Protein AF-A0A941P1K7-F1 (afdb_monomer)

Solvent-accessible surface area (backbone atoms only — not comparable to full-atom values): 11481 Å² total; per-residue (Å²): 122,69,74,70,56,71,36,37,57,66,47,55,54,48,50,42,49,51,48,43,50,51,50,50,50,51,52,53,49,51,54,49,54,56,53,48,63,75,68,52,74,62,74,65,42,83,46,72,46,58,44,98,87,67,48,78,50,29,56,24,74,25,58,60,58,86,46,91,94,48,37,46,54,32,67,33,42,32,81,87,71,50,76,44,79,49,70,45,74,63,72,91,80,68,74,75,71,80,64,57,75,61,69,52,60,81,62,27,58,54,49,52,51,50,52,51,52,49,53,44,49,65,58,47,46,64,56,54,54,52,51,52,56,48,50,56,46,42,51,54,32,53,49,46,32,72,76,66,44,57,84,61,67,39,86,68,62,83,67,31,66,65,22,53,50,30,49,55,49,41,55,51,43,52,54,51,44,53,52,51,51,52,52,53,51,52,53,52,51,52,54,53,62,67,63,65,65,82,84,121

Radius of gyration: 40.2 Å; Cα contacts (8 Å, |Δi|>4): 161; chains: 1; bounding box: 92×39×127 Å

Sequence (200 aa):
MFKALSQRLYLRIWLSVVGGVAVLTLVVGWAWQISAQHYARPPPRDVVVRSVAGQEIGSAQAEVARVPGQGLEFVVTLDDGQVLLLQMAPRKDRPAGPPPVWTRSPYGFAWLLALVGLAVALGVYPIVRRLTLGLESLQRGVQRWGEGDLSVRVPVRGRDEVADLSVRFNDAAARLEALMNSHKTLLANASHELRSPLTR

Structure (mmCIF, N/CA/C/O backbone):
data_AF-A0A941P1K7-F1
#
_entry.id   AF-A0A941P1K7-F1
#
loop_
_atom_site.group_PDB
_atom_site.id
_atom_site.type_symbol
_atom_site.label_atom_id
_atom_site.label_alt_id
_atom_site.label_comp_id
_atom_site.label_asym_id
_atom_site.labe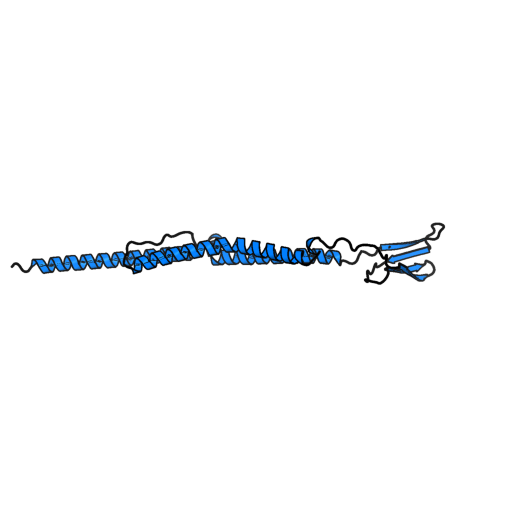l_entity_id
_atom_site.label_seq_id
_atom_site.pdbx_PDB_ins_code
_atom_site.Cartn_x
_atom_site.Cartn_y
_atom_site.Cartn_z
_atom_site.occupancy
_atom_site.B_iso_or_equiv
_atom_site.auth_seq_id
_atom_site.auth_comp_id
_atom_site.auth_asym_id
_atom_site.auth_atom_id
_atom_site.pdbx_PDB_model_num
ATOM 1 N N . MET A 1 1 ? -3.259 -25.369 2.461 1.00 41.69 1 MET A N 1
ATOM 2 C CA . MET A 1 1 ? -2.172 -24.820 3.305 1.00 41.69 1 MET A CA 1
ATOM 3 C C . MET A 1 1 ? -1.840 -23.349 3.008 1.00 41.69 1 MET A C 1
ATOM 5 O O . MET A 1 1 ? -1.750 -22.573 3.945 1.00 41.69 1 MET A O 1
ATOM 9 N N . PHE A 1 2 ? -1.772 -22.909 1.742 1.00 42.97 2 PHE A N 1
ATOM 10 C CA . PHE A 1 2 ? -1.449 -21.511 1.376 1.00 42.97 2 PHE A CA 1
ATOM 11 C C . PHE A 1 2 ? -2.481 -20.429 1.781 1.00 42.97 2 PHE A C 1
ATOM 13 O O . PHE A 1 2 ? -2.108 -19.277 1.987 1.00 42.97 2 PHE A O 1
ATOM 20 N N . LYS A 1 3 ? -3.764 -20.781 1.968 1.00 47.06 3 LYS A N 1
ATOM 21 C CA . LYS A 1 3 ? -4.829 -19.822 2.345 1.00 47.06 3 LYS A CA 1
ATOM 22 C C . LYS A 1 3 ? -4.717 -19.257 3.771 1.00 47.06 3 LYS A C 1
ATOM 24 O O . LYS A 1 3 ? -5.246 -18.179 4.012 1.00 47.06 3 LYS A O 1
ATOM 29 N N . ALA A 1 4 ? -4.054 -19.955 4.698 1.00 49.59 4 ALA A N 1
ATOM 30 C CA . ALA A 1 4 ? -3.853 -19.474 6.072 1.00 49.59 4 ALA A CA 1
ATOM 31 C C . ALA A 1 4 ? -2.653 -18.515 6.181 1.00 49.59 4 ALA A C 1
ATOM 33 O O . ALA A 1 4 ? -2.656 -17.601 7.001 1.00 49.59 4 ALA A O 1
ATOM 34 N N . LEU A 1 5 ? -1.648 -18.668 5.308 1.00 46.34 5 LEU A N 1
ATOM 35 C CA . LEU A 1 5 ? -0.522 -17.734 5.228 1.00 46.34 5 LEU A CA 1
ATOM 36 C C . LEU A 1 5 ? -0.909 -16.405 4.559 1.00 46.34 5 LEU A C 1
ATOM 38 O O . LEU A 1 5 ? -0.409 -15.361 4.964 1.00 46.34 5 LEU A O 1
ATOM 42 N N . SER A 1 6 ? -1.844 -16.409 3.599 1.00 49.66 6 SER A N 1
ATOM 43 C CA . SER A 1 6 ? -2.294 -15.195 2.888 1.00 49.66 6 SER A CA 1
ATOM 44 C C . SER A 1 6 ? -3.251 -14.288 3.672 1.00 49.66 6 SER A C 1
ATOM 46 O O . SER A 1 6 ? -3.725 -13.286 3.130 1.00 49.66 6 SER A O 1
ATOM 48 N N . GLN A 1 7 ? -3.590 -14.651 4.911 1.00 57.75 7 GLN A N 1
ATOM 49 C CA . GLN A 1 7 ? -4.460 -13.862 5.792 1.00 57.75 7 GLN A CA 1
ATOM 50 C C . GLN A 1 7 ? -3.684 -12.872 6.660 1.00 57.75 7 GLN A C 1
ATOM 52 O O . GLN A 1 7 ? -4.266 -11.897 7.124 1.00 57.75 7 GLN A O 1
ATOM 57 N N . ARG A 1 8 ? -2.373 -13.078 6.818 1.00 67.06 8 ARG A N 1
ATOM 58 C CA . ARG A 1 8 ? -1.529 -12.211 7.634 1.00 67.06 8 ARG A CA 1
ATOM 59 C C . ARG A 1 8 ? -1.246 -10.919 6.892 1.00 67.06 8 ARG A C 1
ATOM 61 O O . ARG A 1 8 ? -0.758 -10.932 5.758 1.00 67.06 8 ARG A O 1
ATOM 68 N N . LEU A 1 9 ? -1.534 -9.799 7.534 1.00 64.88 9 LEU A N 1
ATOM 69 C CA . LEU A 1 9 ? -1.247 -8.466 7.027 1.00 64.88 9 LEU A CA 1
ATOM 70 C C . LEU A 1 9 ? 0.229 -8.312 6.650 1.00 64.88 9 LEU A C 1
ATOM 72 O O . LEU A 1 9 ? 0.546 -7.722 5.617 1.00 64.88 9 LEU A O 1
ATOM 76 N N . TYR A 1 10 ? 1.114 -8.932 7.433 1.00 63.47 10 TYR A N 1
ATOM 77 C CA . TYR A 1 10 ? 2.545 -8.984 7.155 1.00 63.47 10 TYR A CA 1
ATOM 78 C C . TYR A 1 10 ? 2.843 -9.601 5.786 1.00 63.47 10 TYR A C 1
ATOM 80 O O . TYR A 1 10 ? 3.673 -9.081 5.050 1.00 63.47 10 TYR A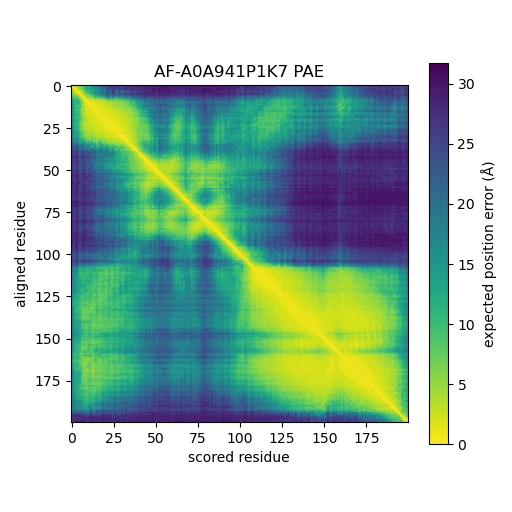 O 1
ATOM 88 N N . LEU A 1 11 ? 2.118 -10.656 5.393 1.00 66.56 11 LEU A N 1
ATOM 89 C CA . LEU A 1 11 ? 2.313 -11.287 4.092 1.00 66.56 11 LEU A CA 1
ATOM 90 C C . LEU A 1 11 ? 1.888 -10.356 2.958 1.00 66.56 11 LEU A C 1
ATOM 92 O O . LEU A 1 11 ? 2.546 -10.336 1.932 1.00 66.56 11 LEU A O 1
ATOM 96 N N . ARG A 1 12 ? 0.819 -9.570 3.134 1.00 70.19 12 ARG A N 1
ATOM 97 C CA . ARG A 1 12 ? 0.366 -8.601 2.121 1.00 70.19 12 ARG A CA 1
ATOM 98 C C . ARG A 1 12 ? 1.340 -7.441 1.968 1.00 70.19 12 ARG A C 1
ATOM 100 O O . ARG A 1 12 ? 1.646 -7.070 0.843 1.00 70.19 12 ARG A O 1
ATOM 107 N N . ILE A 1 13 ? 1.847 -6.907 3.080 1.00 69.88 13 ILE A N 1
ATOM 108 C CA . ILE A 1 13 ? 2.888 -5.870 3.067 1.00 69.88 13 ILE A CA 1
ATOM 109 C C . ILE A 1 13 ? 4.142 -6.425 2.393 1.00 69.88 13 ILE A C 1
ATOM 111 O O . ILE A 1 13 ? 4.664 -5.811 1.469 1.00 69.88 13 ILE A O 1
ATOM 115 N N . TRP A 1 14 ? 4.575 -7.618 2.797 1.00 75.75 14 TRP A N 1
ATOM 116 C CA . TRP A 1 14 ? 5.741 -8.279 2.229 1.00 75.75 14 TRP A CA 1
ATOM 117 C C . TRP A 1 14 ? 5.568 -8.566 0.733 1.00 75.75 14 TRP A C 1
ATOM 119 O O . TRP A 1 14 ? 6.459 -8.237 -0.035 1.00 75.75 14 TRP A O 1
ATOM 129 N N . LEU A 1 15 ? 4.414 -9.073 0.283 1.00 76.81 15 LEU A N 1
ATOM 130 C CA . LEU A 1 15 ? 4.135 -9.313 -1.140 1.00 76.81 15 LEU A CA 1
ATOM 131 C C . LEU A 1 15 ? 4.110 -8.019 -1.954 1.00 76.81 15 LEU A C 1
ATOM 133 O O . LEU A 1 15 ? 4.639 -8.002 -3.060 1.00 76.81 15 LEU A O 1
ATOM 137 N N . SER A 1 16 ? 3.527 -6.940 -1.422 1.00 75.25 16 SER A N 1
ATOM 138 C CA . SER A 1 16 ? 3.533 -5.638 -2.096 1.00 75.25 16 SER A CA 1
ATOM 139 C C . SER A 1 16 ? 4.945 -5.064 -2.201 1.00 75.25 16 SER A C 1
ATOM 141 O O . SER A 1 16 ? 5.322 -4.563 -3.257 1.00 75.25 16 SER A O 1
ATOM 143 N N . VAL A 1 17 ? 5.744 -5.165 -1.135 1.00 73.94 17 VAL A N 1
ATOM 144 C CA . VAL A 1 17 ? 7.133 -4.686 -1.123 1.00 73.94 17 VAL A CA 1
ATOM 145 C C . VAL A 1 17 ? 8.004 -5.531 -2.049 1.00 73.94 17 VAL A C 1
ATOM 147 O O . VAL A 1 17 ? 8.672 -4.982 -2.916 1.00 73.94 17 VAL A O 1
ATOM 150 N N . VAL A 1 18 ? 7.962 -6.859 -1.928 1.00 79.56 18 VAL A N 1
ATOM 151 C CA . VAL A 1 18 ? 8.725 -7.783 -2.779 1.00 79.56 18 VAL A CA 1
ATOM 152 C C . VAL A 1 18 ? 8.290 -7.674 -4.233 1.00 79.56 18 VAL A C 1
ATOM 154 O O . VAL A 1 18 ? 9.142 -7.668 -5.112 1.00 79.56 18 VAL A O 1
ATOM 157 N N . GLY A 1 19 ? 6.993 -7.525 -4.501 1.00 80.44 19 GLY A N 1
ATOM 158 C CA . GLY A 1 19 ? 6.477 -7.270 -5.843 1.00 80.44 19 GLY A CA 1
ATOM 159 C C . GLY A 1 19 ? 6.997 -5.951 -6.413 1.00 80.44 19 GLY A C 1
ATOM 160 O O . GLY A 1 19 ? 7.484 -5.927 -7.539 1.00 80.44 19 GLY A O 1
ATOM 161 N N . GLY A 1 20 ? 6.971 -4.871 -5.626 1.00 77.81 20 GLY A N 1
ATOM 162 C CA . GLY A 1 20 ? 7.524 -3.575 -6.026 1.00 77.81 20 GLY A CA 1
ATOM 163 C C . GLY A 1 20 ? 9.026 -3.636 -6.310 1.00 77.81 20 GLY A C 1
ATOM 164 O O . GLY A 1 20 ? 9.479 -3.135 -7.338 1.00 77.81 20 GLY A O 1
ATOM 165 N N . VAL A 1 21 ? 9.789 -4.312 -5.446 1.00 77.56 21 VAL A N 1
ATOM 166 C CA . VAL A 1 21 ? 11.226 -4.545 -5.640 1.00 77.56 21 VAL A CA 1
ATOM 167 C C . VAL A 1 21 ? 11.468 -5.392 -6.885 1.00 77.56 21 VAL A C 1
ATOM 169 O O . VAL A 1 21 ? 12.279 -5.002 -7.711 1.00 77.56 21 VAL A O 1
ATOM 172 N N . ALA A 1 22 ? 10.736 -6.489 -7.082 1.00 80.38 22 ALA A N 1
ATOM 173 C CA . ALA A 1 22 ? 10.882 -7.353 -8.251 1.00 80.38 22 ALA A CA 1
ATOM 174 C C . ALA A 1 22 ? 10.585 -6.608 -9.559 1.00 80.38 22 ALA A C 1
ATOM 176 O O . ALA A 1 22 ? 11.327 -6.754 -10.527 1.00 80.38 22 ALA A O 1
ATOM 177 N N . VAL A 1 23 ? 9.545 -5.768 -9.584 1.00 82.25 23 VAL A N 1
ATOM 178 C CA . VAL A 1 23 ? 9.241 -4.909 -10.737 1.00 82.25 23 VAL A CA 1
ATOM 179 C C . VAL A 1 23 ? 10.370 -3.909 -10.975 1.00 82.25 23 VAL A C 1
ATOM 181 O O . VAL A 1 23 ? 10.825 -3.787 -12.108 1.00 82.25 23 VAL A O 1
ATOM 184 N N . LEU A 1 24 ? 10.875 -3.239 -9.933 1.00 78.19 24 LEU A N 1
ATOM 185 C CA . LEU A 1 24 ? 12.022 -2.335 -10.058 1.00 78.19 24 LEU A CA 1
ATOM 186 C C . LEU A 1 24 ? 13.254 -3.077 -10.595 1.00 78.19 24 LEU A C 1
ATOM 188 O O . LEU A 1 24 ? 13.891 -2.596 -11.527 1.00 78.19 24 LEU A O 1
ATOM 192 N N . THR A 1 25 ? 13.566 -4.261 -10.070 1.00 80.69 25 THR A N 1
ATOM 193 C CA . THR A 1 25 ? 14.692 -5.080 -10.530 1.00 80.69 25 THR A CA 1
ATOM 194 C C . THR A 1 25 ? 14.521 -5.507 -11.985 1.00 80.69 25 THR A C 1
ATOM 196 O O . THR A 1 25 ? 15.480 -5.427 -12.747 1.00 80.69 25 THR A O 1
ATOM 199 N N . LEU A 1 26 ? 13.315 -5.901 -12.405 1.00 83.94 26 LEU A N 1
ATOM 200 C CA . LEU A 1 26 ? 13.027 -6.239 -13.802 1.00 83.94 26 LEU A CA 1
ATOM 201 C C . LEU A 1 26 ? 13.171 -5.028 -14.719 1.00 83.94 26 LEU A C 1
ATOM 203 O O . LEU A 1 26 ? 13.759 -5.145 -15.786 1.00 83.94 26 LEU A O 1
ATOM 207 N N . VAL A 1 27 ? 12.680 -3.863 -14.304 1.00 79.88 27 VAL A N 1
ATOM 208 C CA . VAL A 1 27 ? 12.776 -2.624 -15.082 1.00 79.88 27 VAL A CA 1
ATOM 209 C C . VAL A 1 27 ? 14.230 -2.166 -15.207 1.00 79.88 27 VAL A C 1
ATOM 211 O O . VAL A 1 27 ? 14.674 -1.830 -16.303 1.00 79.88 27 VAL A O 1
ATOM 214 N N . VAL A 1 28 ? 14.993 -2.201 -14.113 1.00 77.56 28 VAL A N 1
ATOM 215 C CA . VAL A 1 28 ? 16.428 -1.878 -14.107 1.00 77.56 28 VAL A CA 1
ATOM 216 C C . VAL A 1 28 ? 17.214 -2.887 -14.945 1.00 77.56 28 VAL A C 1
ATOM 218 O O . VAL A 1 28 ? 18.053 -2.489 -15.751 1.00 77.56 28 VAL A O 1
ATOM 221 N N . GLY A 1 29 ? 16.919 -4.181 -14.810 1.00 77.06 29 GLY A N 1
ATOM 222 C CA . GLY A 1 29 ? 17.543 -5.244 -15.597 1.00 77.06 29 GLY A CA 1
ATOM 223 C C . GLY A 1 29 ? 17.238 -5.119 -17.089 1.00 77.06 29 GLY A C 1
ATOM 224 O O . GLY A 1 29 ? 18.144 -5.211 -17.912 1.00 77.06 29 GLY A O 1
ATOM 225 N N . TRP A 1 30 ? 15.989 -4.819 -17.444 1.00 75.75 30 TRP A N 1
ATOM 226 C CA . TRP A 1 30 ? 15.571 -4.561 -18.821 1.00 75.75 30 TRP A CA 1
ATOM 227 C C . TRP A 1 30 ? 16.269 -3.323 -19.397 1.00 75.75 30 TRP A C 1
ATOM 229 O O . TRP A 1 30 ? 16.800 -3.370 -20.507 1.00 75.75 30 TRP A O 1
ATOM 239 N N . ALA A 1 31 ? 16.370 -2.243 -18.616 1.00 71.12 31 ALA A N 1
ATOM 240 C CA . ALA A 1 31 ? 17.113 -1.047 -19.004 1.00 71.12 31 ALA A CA 1
ATOM 241 C C . ALA A 1 31 ? 18.612 -1.332 -19.224 1.00 71.12 31 ALA A C 1
ATOM 243 O O . ALA A 1 31 ? 19.196 -0.819 -20.182 1.00 71.12 31 ALA A O 1
ATOM 244 N N . TRP A 1 32 ? 19.225 -2.175 -18.384 1.00 70.38 32 TRP A N 1
ATOM 245 C CA . TRP A 1 32 ? 20.625 -2.592 -18.524 1.00 70.38 32 TRP A CA 1
ATOM 246 C C . TRP A 1 32 ? 20.854 -3.507 -19.731 1.00 70.38 32 TRP A C 1
ATOM 248 O O . TRP A 1 32 ? 21.818 -3.336 -20.471 1.00 70.38 32 TRP A O 1
ATOM 258 N N . GLN A 1 33 ? 19.948 -4.447 -19.994 1.00 70.50 33 GLN A N 1
ATOM 259 C CA . GLN A 1 33 ? 20.056 -5.335 -21.149 1.00 70.50 33 GLN A CA 1
ATOM 260 C C . GLN A 1 33 ? 19.960 -4.560 -22.467 1.00 70.50 33 GLN A C 1
ATOM 262 O O . GLN A 1 33 ? 20.699 -4.841 -23.412 1.00 70.50 33 GLN A O 1
ATOM 267 N N . ILE A 1 34 ? 19.089 -3.552 -22.533 1.00 63.12 34 ILE A N 1
ATOM 268 C CA . ILE A 1 34 ? 18.971 -2.734 -23.738 1.00 63.12 34 ILE A CA 1
ATOM 269 C C . ILE A 1 34 ? 20.184 -1.822 -23.897 1.00 63.12 34 ILE A C 1
ATOM 271 O O . ILE A 1 34 ? 20.663 -1.663 -25.019 1.00 63.12 34 ILE A O 1
ATOM 275 N N . SER A 1 35 ? 20.739 -1.265 -22.816 1.00 61.19 35 SER A N 1
ATOM 276 C CA . SER A 1 35 ? 21.991 -0.508 -22.927 1.00 61.19 35 SER A CA 1
ATOM 277 C C . SER A 1 35 ? 23.147 -1.407 -23.383 1.00 61.19 35 SER A C 1
ATOM 279 O O . SER A 1 35 ? 23.886 -1.023 -24.286 1.00 61.19 35 SER A O 1
ATOM 281 N N . ALA A 1 36 ? 23.244 -2.640 -22.878 1.00 60.62 36 ALA A N 1
ATOM 282 C CA . ALA A 1 36 ? 24.263 -3.610 -23.280 1.00 60.62 36 ALA A CA 1
ATOM 283 C C . ALA A 1 36 ? 24.206 -3.962 -24.779 1.00 60.62 36 ALA A C 1
ATOM 285 O O . ALA A 1 36 ? 25.249 -4.070 -25.421 1.00 60.62 36 ALA A O 1
ATOM 286 N N . GLN A 1 37 ? 23.010 -4.060 -25.371 1.00 59.03 37 GLN A N 1
ATOM 287 C CA . GLN A 1 37 ? 22.857 -4.278 -26.818 1.00 59.03 37 GLN A CA 1
ATOM 288 C C . GLN A 1 37 ? 23.424 -3.126 -27.660 1.00 59.03 37 GLN A C 1
ATOM 290 O O . GLN A 1 37 ? 23.877 -3.354 -28.779 1.00 59.03 37 GLN A O 1
ATOM 295 N N . HIS A 1 38 ? 23.452 -1.901 -27.127 1.00 55.59 38 HIS A N 1
ATOM 296 C CA . HIS A 1 38 ? 24.034 -0.750 -27.824 1.00 55.59 38 HIS A CA 1
ATOM 297 C C . HIS A 1 38 ? 25.570 -0.727 -27.751 1.00 55.59 38 HIS A C 1
ATOM 299 O O . HIS A 1 38 ? 26.207 -0.133 -28.621 1.00 55.59 38 HIS A O 1
ATOM 305 N N . TYR A 1 39 ? 26.165 -1.394 -26.754 1.00 52.53 39 TYR A N 1
ATOM 306 C CA . TYR A 1 39 ? 27.618 -1.555 -26.611 1.00 52.53 39 TYR A CA 1
ATOM 307 C C . TYR A 1 39 ? 28.155 -2.860 -27.212 1.00 52.53 39 TYR A C 1
ATOM 309 O O . TYR A 1 39 ? 29.372 -3.056 -27.245 1.00 52.53 39 TYR A O 1
ATOM 317 N N . ALA A 1 40 ? 27.283 -3.753 -27.691 1.00 53.34 40 ALA A N 1
ATOM 318 C CA . ALA A 1 40 ? 27.700 -4.980 -28.352 1.00 53.34 40 ALA A CA 1
ATOM 319 C C . ALA A 1 40 ? 28.565 -4.634 -29.574 1.00 53.34 40 ALA A C 1
ATOM 321 O O . ALA A 1 40 ? 28.153 -3.874 -30.458 1.00 53.34 40 ALA A O 1
ATOM 322 N N . ARG A 1 41 ? 29.796 -5.164 -29.594 1.00 55.66 41 ARG A N 1
ATOM 323 C CA . ARG A 1 41 ? 30.729 -4.972 -30.707 1.00 55.66 41 ARG A CA 1
ATOM 324 C C . ARG A 1 41 ? 30.026 -5.410 -32.000 1.00 55.66 41 ARG A C 1
ATOM 326 O O . ARG A 1 41 ? 29.446 -6.497 -32.016 1.00 55.66 41 ARG A O 1
ATOM 333 N N . PRO A 1 42 ? 30.016 -4.584 -33.060 1.00 58.53 42 PRO A N 1
ATOM 334 C CA . PRO A 1 42 ? 29.465 -5.017 -34.336 1.00 58.53 42 PRO A CA 1
ATOM 335 C C . PRO A 1 42 ? 30.183 -6.299 -34.795 1.00 58.53 42 PRO A C 1
ATOM 337 O O . PRO A 1 42 ? 31.394 -6.400 -34.592 1.00 58.53 42 PRO A O 1
ATOM 340 N N . PRO A 1 43 ? 29.461 -7.267 -35.390 1.00 60.19 43 PRO A N 1
ATOM 341 C CA . PRO A 1 43 ? 30.072 -8.499 -35.872 1.00 60.19 43 PRO A CA 1
ATOM 342 C C . PRO A 1 43 ? 31.168 -8.181 -36.901 1.00 60.19 43 PRO A C 1
ATOM 344 O O . PRO A 1 43 ? 31.022 -7.192 -37.639 1.00 60.19 43 PRO A O 1
ATOM 347 N N . PRO A 1 44 ? 32.247 -8.986 -36.949 1.00 61.03 44 PRO A N 1
ATOM 348 C CA . PRO A 1 44 ? 33.297 -8.818 -37.942 1.00 61.03 44 PRO A CA 1
ATOM 349 C C . PRO A 1 44 ? 32.675 -8.867 -39.336 1.00 61.03 44 PRO A C 1
ATOM 351 O O . PRO A 1 44 ? 31.744 -9.634 -39.593 1.00 61.03 44 PRO A O 1
ATOM 354 N N . ARG A 1 45 ? 33.126 -7.975 -40.215 1.00 68.25 45 ARG A N 1
ATOM 355 C CA . ARG A 1 45 ? 32.669 -7.934 -41.606 1.00 68.25 45 ARG A CA 1
ATOM 356 C C . ARG A 1 45 ? 33.785 -8.448 -42.492 1.00 68.25 45 ARG A C 1
ATOM 358 O O . ARG A 1 45 ? 34.932 -8.076 -42.284 1.00 68.25 45 ARG A O 1
ATOM 365 N N . ASP A 1 46 ? 33.450 -9.229 -43.504 1.00 70.69 46 ASP A N 1
ATOM 366 C CA . ASP A 1 46 ? 34.427 -9.588 -44.524 1.00 70.69 46 ASP A CA 1
ATOM 367 C C . ASP A 1 46 ? 34.655 -8.372 -45.426 1.00 70.69 46 ASP A C 1
ATOM 369 O O . ASP A 1 46 ? 33.720 -7.826 -46.021 1.00 70.69 46 ASP A O 1
ATOM 373 N N . VAL A 1 47 ? 35.897 -7.898 -45.475 1.00 71.75 47 VAL A N 1
ATOM 374 C CA . VAL A 1 47 ? 36.326 -6.814 -46.356 1.00 71.75 47 VAL A CA 1
ATOM 375 C C . VAL A 1 47 ? 37.167 -7.434 -47.456 1.00 71.75 47 VAL A C 1
ATOM 377 O O . VAL A 1 47 ? 38.204 -8.034 -47.192 1.00 71.75 47 VAL A O 1
ATOM 380 N N . VAL A 1 48 ? 36.705 -7.278 -48.694 1.00 77.31 48 VAL A N 1
ATOM 381 C CA . VAL A 1 48 ? 37.391 -7.773 -49.889 1.00 77.31 48 VAL A CA 1
ATOM 382 C C . VAL A 1 48 ? 37.918 -6.582 -50.676 1.00 77.31 48 VAL A C 1
ATOM 384 O O . VAL A 1 48 ? 37.157 -5.679 -51.032 1.00 77.31 48 VAL A O 1
ATOM 387 N N . VAL A 1 49 ? 39.216 -6.582 -50.959 1.00 76.44 49 VAL A N 1
ATOM 388 C CA . VAL A 1 49 ? 39.875 -5.582 -51.797 1.00 76.44 49 VAL A CA 1
ATOM 389 C C . VAL A 1 49 ? 39.921 -6.119 -53.222 1.00 76.44 49 VAL A C 1
ATOM 391 O O . VAL A 1 49 ? 40.442 -7.201 -53.479 1.00 76.44 49 VAL A O 1
ATOM 394 N N . ARG A 1 50 ? 39.347 -5.365 -54.162 1.00 80.69 50 ARG A N 1
ATOM 395 C CA . ARG A 1 50 ? 39.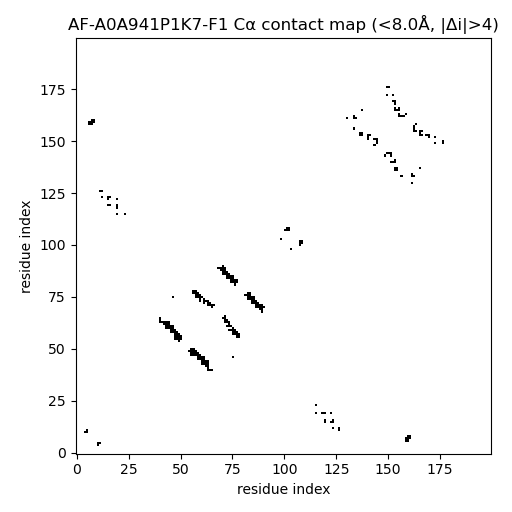310 -5.712 -55.588 1.00 80.69 50 ARG A CA 1
ATOM 396 C C . ARG A 1 50 ? 40.051 -4.664 -56.406 1.00 80.69 50 ARG A C 1
ATOM 398 O O . ARG A 1 50 ? 40.037 -3.481 -56.069 1.00 80.69 50 ARG A O 1
ATOM 405 N N . SER A 1 51 ? 40.666 -5.098 -57.497 1.00 80.62 51 SER A N 1
ATOM 406 C CA . SER A 1 51 ? 41.253 -4.228 -58.506 1.00 80.62 51 SER A CA 1
ATOM 407 C C . SER A 1 51 ? 40.161 -3.496 -59.287 1.00 80.62 51 SER A C 1
ATOM 409 O O . SER A 1 51 ? 38.994 -3.895 -59.297 1.00 80.62 51 SER A O 1
ATOM 411 N N . VAL A 1 52 ? 40.550 -2.445 -60.009 1.00 82.06 52 VAL A N 1
ATOM 412 C CA . VAL A 1 52 ? 39.652 -1.707 -60.915 1.00 82.06 52 VAL A CA 1
ATOM 413 C C . VAL A 1 52 ? 39.073 -2.578 -62.038 1.00 82.06 52 VAL A C 1
ATOM 415 O O . VAL A 1 52 ? 38.022 -2.252 -62.578 1.00 82.06 52 VAL A O 1
ATOM 418 N N . ALA A 1 53 ? 39.723 -3.700 -62.361 1.00 84.75 53 ALA A N 1
ATOM 419 C CA . ALA A 1 53 ? 39.240 -4.699 -63.314 1.00 84.75 53 ALA A CA 1
ATOM 420 C C . ALA A 1 53 ? 38.308 -5.750 -62.668 1.00 84.75 53 ALA A C 1
ATOM 422 O O . ALA A 1 53 ? 37.874 -6.682 -63.337 1.00 84.75 53 ALA A O 1
ATOM 423 N N . GLY A 1 54 ? 38.007 -5.624 -61.369 1.00 76.56 54 GLY A N 1
ATOM 424 C CA . GLY A 1 54 ? 37.107 -6.511 -60.623 1.00 76.56 54 GLY A CA 1
ATOM 425 C C . GLY A 1 54 ? 37.762 -7.764 -60.028 1.00 76.56 54 GLY A C 1
ATOM 426 O O . GLY A 1 54 ? 37.085 -8.517 -59.321 1.00 76.56 54 GLY A O 1
ATOM 427 N N . GLN A 1 55 ? 39.060 -7.973 -60.267 1.00 82.62 55 GLN A N 1
ATOM 428 C CA . GLN A 1 55 ? 39.830 -9.092 -59.718 1.00 82.62 55 GLN A CA 1
ATOM 429 C C . GLN A 1 55 ? 40.058 -8.908 -58.213 1.00 82.62 55 GLN A C 1
ATOM 431 O O . GLN A 1 55 ? 40.405 -7.817 -57.773 1.00 82.62 55 GLN A O 1
ATOM 436 N N . GLU A 1 56 ? 39.852 -9.955 -57.419 1.00 80.06 56 GLU A N 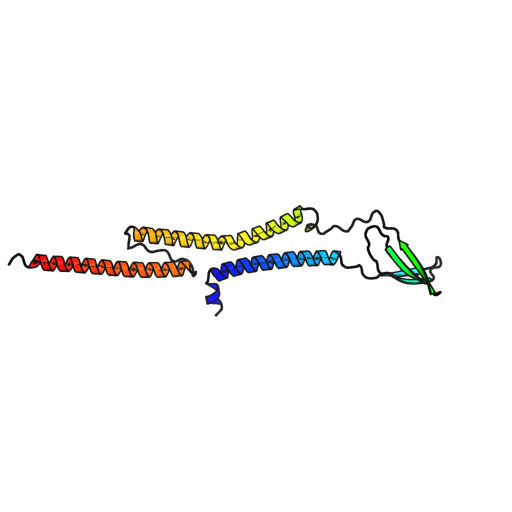1
ATOM 437 C CA . GLU A 1 56 ? 40.141 -9.945 -55.982 1.00 80.06 56 GLU A CA 1
ATOM 438 C C . GLU A 1 56 ? 41.659 -9.914 -55.753 1.00 80.06 56 GLU A C 1
ATOM 440 O O . GLU A 1 56 ? 42.381 -10.654 -56.411 1.00 80.06 56 GLU A O 1
ATOM 445 N N . ILE A 1 57 ? 42.126 -8.984 -54.913 1.00 75.62 57 ILE A N 1
ATOM 446 C CA . ILE A 1 57 ? 43.549 -8.785 -54.565 1.00 75.62 57 ILE A CA 1
ATOM 447 C C . ILE A 1 57 ? 43.835 -9.314 -53.145 1.00 75.62 57 ILE A C 1
ATOM 449 O O . ILE A 1 57 ? 44.977 -9.608 -52.796 1.00 75.62 57 ILE A O 1
ATOM 453 N N . GLY A 1 58 ? 42.801 -9.385 -52.301 1.00 76.62 58 GLY A N 1
ATOM 454 C CA . GLY A 1 58 ? 42.898 -9.917 -50.948 1.00 76.62 58 GLY A CA 1
ATOM 455 C C . GLY A 1 58 ? 41.596 -9.761 -50.170 1.00 76.62 58 GLY A C 1
ATOM 456 O O . GLY A 1 58 ? 40.747 -8.919 -50.490 1.00 76.62 58 GLY A O 1
ATOM 457 N N . SER A 1 59 ? 41.450 -1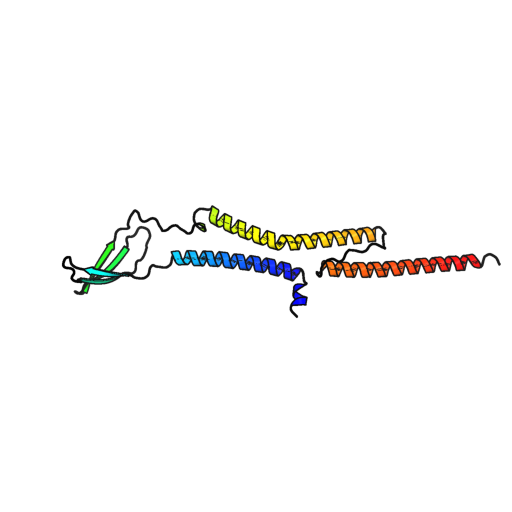0.557 -49.117 1.00 73.06 59 SER A N 1
ATOM 458 C CA . SER A 1 59 ? 40.308 -10.513 -48.207 1.00 73.06 59 SER A CA 1
ATOM 459 C C . SER A 1 59 ? 40.780 -10.509 -46.757 1.00 73.06 59 SER A C 1
ATOM 461 O O . SER A 1 59 ? 41.809 -11.089 -46.416 1.00 73.06 59 SER A O 1
ATOM 463 N N . ALA A 1 60 ? 40.036 -9.834 -45.885 1.00 68.75 60 ALA A N 1
ATOM 464 C CA . ALA A 1 60 ? 40.265 -9.924 -44.454 1.00 68.75 60 ALA A CA 1
ATOM 465 C C . ALA A 1 60 ? 38.988 -9.794 -43.637 1.00 68.75 60 ALA A C 1
ATOM 467 O O . ALA A 1 60 ? 38.052 -9.071 -43.992 1.00 68.75 60 ALA A O 1
ATOM 468 N N . GLN A 1 61 ? 38.997 -10.472 -42.492 1.00 65.94 61 GLN A N 1
ATOM 469 C CA . GLN A 1 61 ? 37.986 -10.314 -41.461 1.00 65.94 61 GLN A CA 1
ATOM 470 C C . GLN A 1 61 ? 38.281 -9.040 -40.680 1.00 65.94 61 GLN A C 1
ATOM 472 O O . GLN A 1 61 ? 39.190 -8.960 -39.856 1.00 65.94 61 GLN A O 1
ATOM 477 N N . ALA A 1 62 ? 37.499 -8.014 -40.974 1.00 61.22 62 ALA A N 1
ATOM 478 C CA . ALA A 1 62 ? 37.588 -6.728 -40.329 1.00 61.22 62 ALA A CA 1
ATOM 479 C C . ALA A 1 62 ? 36.871 -6.761 -38.975 1.00 61.22 62 ALA A C 1
ATOM 481 O O . ALA A 1 62 ? 35.637 -6.693 -38.912 1.00 61.22 62 ALA A O 1
ATOM 482 N N . GLU A 1 63 ? 37.632 -6.783 -37.881 1.00 59.84 63 GLU A N 1
ATOM 483 C CA . GLU A 1 63 ? 37.101 -6.405 -36.574 1.00 59.84 63 GLU A CA 1
ATOM 484 C C . GLU A 1 63 ? 36.893 -4.888 -36.542 1.00 59.84 63 GLU A C 1
ATOM 486 O O . GLU A 1 63 ? 37.823 -4.097 -36.416 1.00 59.84 63 GLU A O 1
ATOM 491 N N . VAL A 1 64 ? 35.638 -4.461 -36.678 1.00 58.44 64 VAL A N 1
ATOM 492 C CA . VAL A 1 64 ? 35.245 -3.049 -36.614 1.00 58.44 64 VAL A CA 1
ATOM 493 C C . VAL A 1 64 ? 35.360 -2.573 -35.154 1.00 58.44 64 VAL A C 1
ATOM 495 O O . VAL A 1 64 ? 34.363 -2.473 -34.432 1.00 58.44 64 VAL A O 1
ATOM 498 N N . ALA A 1 65 ? 36.577 -2.277 -34.696 1.00 54.66 65 ALA A N 1
ATOM 499 C CA . ALA A 1 65 ? 36.825 -1.677 -33.391 1.00 54.66 65 ALA A CA 1
ATOM 500 C C . ALA A 1 65 ? 36.411 -0.196 -33.427 1.00 54.66 65 ALA A C 1
ATOM 502 O O . ALA A 1 65 ? 37.115 0.668 -33.940 1.00 54.66 65 ALA A O 1
ATOM 503 N N . ARG A 1 66 ? 35.211 0.113 -32.920 1.00 56.59 66 ARG A N 1
ATOM 504 C CA . ARG A 1 66 ? 34.721 1.497 -32.814 1.00 56.59 66 ARG A CA 1
ATOM 505 C C . ARG A 1 66 ? 35.400 2.201 -31.641 1.00 56.59 66 ARG A C 1
ATOM 507 O O . ARG A 1 66 ? 34.877 2.171 -30.529 1.00 56.59 66 ARG A O 1
ATOM 514 N N . VAL A 1 67 ? 36.530 2.853 -31.888 1.00 57.19 67 VAL A N 1
ATOM 515 C CA . VAL A 1 67 ? 37.162 3.743 -30.908 1.00 57.19 67 VAL A CA 1
ATOM 516 C C . VAL A 1 67 ? 36.733 5.188 -31.209 1.00 57.19 67 VAL A C 1
ATOM 518 O O . VAL A 1 67 ? 36.974 5.677 -32.312 1.00 57.19 67 VAL A O 1
ATOM 521 N N . PRO A 1 68 ? 36.051 5.891 -30.283 1.00 53.09 68 PRO A N 1
ATOM 522 C CA . PRO A 1 68 ? 35.632 7.275 -30.496 1.00 53.09 68 PRO A CA 1
ATOM 523 C C . PRO A 1 68 ? 36.825 8.173 -30.856 1.00 53.09 68 PRO A C 1
ATOM 525 O O . PRO A 1 68 ? 37.782 8.265 -30.096 1.00 53.09 68 PRO A O 1
ATOM 528 N N . GLY A 1 69 ? 36.770 8.830 -32.018 1.00 57.44 69 GLY A N 1
ATOM 529 C CA . GLY A 1 69 ? 37.839 9.710 -32.509 1.00 57.44 69 GLY A CA 1
ATOM 530 C C . GLY A 1 69 ? 38.923 9.023 -33.350 1.00 57.44 69 GLY A C 1
ATOM 531 O O . GLY A 1 69 ? 39.676 9.726 -34.019 1.00 57.44 69 GLY A O 1
ATOM 532 N N . GLN A 1 70 ? 38.967 7.689 -33.392 1.00 57.81 70 GLN A N 1
ATOM 533 C CA . GLN A 1 70 ? 39.813 6.941 -34.325 1.00 57.81 70 GLN A CA 1
ATOM 534 C C . GLN A 1 70 ? 38.963 6.425 -35.494 1.00 57.81 70 GLN A C 1
ATOM 536 O O . GLN A 1 70 ? 37.767 6.150 -35.359 1.00 57.81 70 GLN A O 1
ATOM 541 N N . GLY A 1 71 ? 39.566 6.383 -36.682 1.00 59.69 71 GLY A N 1
ATOM 542 C CA . GLY A 1 71 ? 38.951 5.791 -37.865 1.00 59.69 71 GLY A CA 1
ATOM 543 C C . GLY A 1 71 ? 38.718 4.291 -37.691 1.00 59.69 71 GLY A C 1
ATOM 544 O O . GLY A 1 71 ? 39.124 3.695 -36.699 1.00 59.69 71 GLY A O 1
ATOM 545 N N . LEU A 1 72 ? 38.059 3.664 -38.658 1.00 67.69 72 LEU A N 1
ATOM 546 C CA . LEU A 1 72 ? 37.986 2.207 -38.670 1.00 67.69 72 LEU A CA 1
ATOM 547 C C . LEU A 1 72 ? 39.290 1.656 -39.250 1.00 67.69 72 LEU A C 1
ATOM 549 O O . LEU A 1 72 ? 39.642 2.017 -40.373 1.00 67.69 72 LEU A O 1
ATOM 553 N N . GLU A 1 73 ? 39.984 0.808 -38.500 1.00 66.62 73 GLU A N 1
ATOM 554 C CA . GLU A 1 73 ? 41.219 0.153 -38.934 1.00 66.62 73 GLU A CA 1
ATOM 555 C C . GLU A 1 73 ? 40.940 -1.289 -39.338 1.00 66.62 73 GLU A C 1
ATOM 557 O O . GLU A 1 73 ? 40.256 -2.024 -38.626 1.00 66.62 73 GLU A O 1
ATOM 562 N N . PHE A 1 74 ? 41.471 -1.690 -40.490 1.00 71.94 74 PHE A N 1
ATOM 563 C CA . PHE A 1 74 ? 41.369 -3.054 -40.990 1.00 71.94 74 PHE A CA 1
ATOM 564 C C . PHE A 1 74 ? 42.729 -3.518 -41.468 1.00 71.94 74 PHE A C 1
ATOM 566 O O . PHE A 1 74 ? 43.398 -2.830 -42.238 1.00 71.94 74 PHE A O 1
ATOM 573 N N . VAL A 1 75 ? 43.118 -4.699 -41.013 1.00 71.56 75 VAL A N 1
ATOM 574 C CA . VAL A 1 75 ? 44.331 -5.372 -41.455 1.00 71.56 75 VAL A CA 1
ATOM 575 C C . VAL A 1 75 ? 43.931 -6.265 -42.619 1.00 71.56 75 VAL A C 1
ATOM 577 O O . VAL A 1 75 ? 43.218 -7.239 -42.405 1.00 71.56 75 VAL A O 1
ATOM 580 N N . VAL A 1 76 ? 44.327 -5.911 -43.842 1.00 75.00 76 VAL A N 1
ATOM 581 C CA . VAL A 1 76 ? 44.084 -6.734 -45.032 1.00 75.00 76 VAL A CA 1
ATOM 582 C C . VAL A 1 76 ? 45.357 -7.470 -45.409 1.00 75.00 76 VAL A C 1
ATOM 584 O O . VAL A 1 76 ? 46.395 -6.843 -45.604 1.00 75.00 76 VAL A O 1
ATOM 587 N N . THR A 1 77 ? 45.271 -8.791 -45.529 1.00 78.06 77 THR A N 1
ATOM 588 C CA . THR A 1 77 ? 46.342 -9.609 -46.099 1.00 78.06 77 THR A CA 1
ATOM 589 C C . THR A 1 77 ? 46.071 -9.769 -47.591 1.00 78.06 77 THR A C 1
ATOM 591 O O . THR A 1 77 ? 45.009 -10.253 -47.981 1.00 78.06 77 THR A O 1
ATOM 594 N N . LEU A 1 78 ? 46.996 -9.291 -48.418 1.00 77.81 78 LEU A N 1
ATOM 595 C CA . LEU A 1 78 ? 46.964 -9.468 -49.865 1.00 77.81 78 LEU A CA 1
ATOM 596 C C . LEU A 1 78 ? 47.426 -10.885 -50.227 1.00 77.81 78 LEU A C 1
ATOM 598 O O . LEU A 1 78 ? 48.112 -11.550 -49.446 1.00 77.81 78 LEU A O 1
ATOM 602 N N . ASP A 1 79 ? 47.072 -11.333 -51.430 1.00 76.94 79 ASP A N 1
ATOM 603 C CA . ASP A 1 79 ? 47.393 -12.679 -51.926 1.00 76.94 79 ASP A CA 1
ATOM 604 C C . ASP A 1 79 ? 48.910 -12.956 -52.020 1.00 76.94 79 ASP A C 1
ATOM 606 O O . ASP A 1 79 ? 49.344 -14.106 -52.035 1.00 76.94 79 ASP A O 1
ATOM 610 N N . ASP A 1 80 ? 49.731 -11.904 -52.046 1.00 78.88 80 ASP A N 1
ATOM 611 C CA . ASP A 1 80 ? 51.197 -11.949 -52.037 1.00 78.88 80 ASP A CA 1
ATOM 612 C C . ASP A 1 80 ? 51.812 -12.027 -50.622 1.00 78.88 80 ASP A C 1
ATOM 614 O O . ASP A 1 80 ? 53.035 -12.053 -50.468 1.00 78.88 80 ASP A O 1
ATOM 618 N N . GLY A 1 81 ? 50.978 -12.081 -49.578 1.00 74.12 81 GLY A N 1
ATOM 619 C CA . GLY A 1 81 ? 51.393 -12.094 -48.175 1.00 74.12 81 GLY A CA 1
ATOM 620 C C . GLY A 1 81 ? 51.683 -10.707 -47.594 1.00 74.12 81 GLY A C 1
ATOM 621 O O . GLY A 1 81 ? 52.042 -10.607 -46.416 1.00 74.12 81 GLY A O 1
ATOM 622 N N . GLN A 1 82 ? 51.518 -9.630 -48.369 1.00 80.38 82 GLN A N 1
ATOM 623 C CA . GLN A 1 82 ? 51.664 -8.269 -47.870 1.00 80.38 82 GLN A CA 1
ATOM 624 C C . GLN A 1 82 ? 50.490 -7.904 -46.953 1.00 80.38 82 GLN A C 1
ATOM 626 O O . GLN A 1 82 ? 49.325 -8.132 -47.269 1.00 80.38 82 GLN A O 1
ATOM 631 N N . VAL A 1 83 ? 50.791 -7.300 -45.803 1.00 76.25 83 VAL A N 1
ATOM 632 C CA . VAL A 1 83 ? 49.774 -6.830 -44.858 1.00 76.25 83 VAL A CA 1
ATOM 633 C C . VAL A 1 83 ? 49.592 -5.324 -45.030 1.00 76.25 83 VAL A C 1
ATOM 635 O O . VAL A 1 83 ? 50.498 -4.546 -44.729 1.00 76.25 83 VAL A O 1
ATOM 638 N N . LEU A 1 84 ? 48.425 -4.903 -45.516 1.00 75.69 84 LEU A N 1
ATOM 639 C CA . LEU A 1 84 ? 48.043 -3.500 -45.653 1.00 75.69 84 LEU A CA 1
ATOM 640 C C . LEU A 1 84 ? 47.124 -3.089 -44.500 1.00 75.69 84 LEU A C 1
ATOM 642 O O . LEU A 1 84 ? 46.077 -3.697 -44.279 1.00 75.69 84 LEU A O 1
ATOM 646 N N . LEU A 1 85 ? 47.481 -2.016 -43.793 1.00 73.31 85 LEU A N 1
ATOM 647 C CA . LEU A 1 85 ? 46.593 -1.390 -42.816 1.00 73.31 85 LEU A CA 1
ATOM 648 C C . LEU A 1 85 ? 45.748 -0.326 -43.521 1.00 73.31 85 LEU A C 1
ATOM 650 O O . LEU A 1 85 ? 46.246 0.729 -43.912 1.00 73.31 85 LEU A O 1
ATOM 654 N N . LEU A 1 86 ? 44.461 -0.611 -43.694 1.00 72.88 86 LEU A N 1
ATOM 655 C CA . LEU A 1 86 ? 43.497 0.339 -44.233 1.00 72.88 86 LEU A CA 1
ATOM 656 C C . LEU A 1 86 ? 42.824 1.081 -43.083 1.00 72.88 86 LEU A C 1
ATOM 658 O O . LEU A 1 86 ? 42.045 0.500 -42.328 1.00 72.88 86 LEU A O 1
ATOM 662 N N . GLN A 1 87 ? 43.096 2.382 -42.977 1.00 69.88 87 GLN A N 1
ATOM 663 C CA . GLN A 1 87 ? 42.425 3.267 -42.032 1.00 69.88 87 GLN A CA 1
ATOM 664 C C . GLN A 1 87 ? 41.358 4.084 -42.768 1.00 69.88 87 GLN A C 1
ATOM 666 O O . GLN A 1 87 ? 41.656 4.988 -43.548 1.00 69.88 87 GLN A O 1
ATOM 671 N N . MET A 1 88 ? 40.085 3.777 -42.525 1.00 67.50 88 MET A N 1
ATOM 672 C CA . MET A 1 88 ? 38.988 4.626 -42.979 1.00 67.50 88 MET A CA 1
ATOM 673 C C . MET A 1 88 ? 38.823 5.787 -42.002 1.00 67.50 88 MET A C 1
ATOM 675 O O . MET A 1 88 ? 38.465 5.571 -40.843 1.00 67.50 88 MET A O 1
ATOM 679 N N . ALA A 1 89 ? 39.045 7.019 -42.468 1.00 64.00 89 ALA A N 1
ATOM 680 C CA . ALA A 1 89 ? 38.868 8.215 -41.651 1.00 64.00 89 ALA A CA 1
ATOM 681 C C . ALA A 1 89 ? 37.464 8.256 -41.008 1.00 64.00 89 ALA A C 1
ATOM 683 O O . ALA A 1 89 ? 36.473 7.877 -41.649 1.00 64.00 89 ALA A O 1
ATOM 684 N N . PRO A 1 90 ? 37.351 8.718 -39.749 1.00 60.19 90 PRO A N 1
ATOM 685 C CA . PRO A 1 90 ? 36.069 8.796 -39.069 1.00 60.19 90 PRO A CA 1
ATOM 686 C C . PRO A 1 90 ? 35.132 9.716 -39.859 1.00 60.19 90 PRO A C 1
ATOM 688 O O . PRO A 1 90 ? 35.431 10.882 -40.122 1.00 60.19 90 PRO A O 1
ATOM 691 N N . ARG A 1 91 ? 33.985 9.172 -40.277 1.00 60.53 91 ARG A N 1
ATOM 692 C CA . ARG A 1 91 ? 32.953 9.928 -40.996 1.00 60.53 91 ARG A CA 1
ATOM 693 C C . ARG A 1 91 ? 32.417 11.004 -40.045 1.00 60.53 91 ARG A C 1
ATOM 695 O O . ARG A 1 91 ? 31.764 10.655 -39.065 1.00 60.53 91 ARG A O 1
ATOM 702 N N . LYS A 1 92 ? 32.690 12.284 -40.333 1.00 56.06 92 LYS A N 1
ATOM 703 C CA . LYS A 1 92 ? 32.346 13.426 -39.459 1.00 56.06 92 LYS A CA 1
ATOM 704 C C . LYS A 1 92 ? 30.851 13.542 -39.122 1.00 56.06 92 LYS A C 1
ATOM 706 O O . LYS A 1 92 ? 30.534 14.048 -38.055 1.00 56.06 92 LYS A O 1
ATOM 711 N N . ASP A 1 93 ? 29.957 12.993 -39.950 1.00 52.78 93 ASP A N 1
ATOM 712 C CA . ASP A 1 93 ? 28.521 13.313 -39.884 1.00 52.78 93 ASP A CA 1
ATOM 713 C C . ASP A 1 93 ? 27.582 12.108 -39.741 1.00 52.78 93 ASP A C 1
ATOM 715 O O . ASP A 1 93 ? 26.442 12.147 -40.205 1.00 52.78 93 ASP A O 1
ATOM 719 N N . ARG A 1 94 ? 28.012 11.002 -39.117 1.00 50.44 94 ARG A N 1
ATOM 720 C CA . ARG A 1 94 ? 27.053 9.935 -38.782 1.00 50.44 94 ARG A CA 1
ATOM 721 C C . ARG A 1 94 ? 26.504 10.187 -37.377 1.00 50.44 94 ARG A C 1
ATOM 723 O O . ARG A 1 94 ? 27.235 9.930 -36.421 1.00 50.44 94 ARG A O 1
ATOM 730 N N . PRO A 1 95 ? 25.254 10.669 -37.213 1.00 53.12 95 PRO A N 1
ATOM 731 C CA . PRO A 1 95 ? 24.674 10.783 -35.885 1.00 53.12 95 PRO A CA 1
ATOM 732 C C . PRO A 1 95 ? 24.715 9.395 -35.249 1.00 53.12 95 PRO A C 1
ATOM 734 O O . PRO A 1 95 ? 24.304 8.410 -35.874 1.00 53.12 95 PRO A O 1
ATOM 737 N N . ALA A 1 96 ? 25.251 9.301 -34.028 1.00 59.50 96 ALA A N 1
ATOM 738 C CA . ALA A 1 96 ? 25.035 8.124 -33.201 1.00 59.50 96 ALA A CA 1
ATOM 739 C C . ALA A 1 96 ? 23.528 7.838 -33.248 1.00 59.50 96 ALA A C 1
ATOM 741 O O . ALA A 1 96 ? 22.729 8.764 -33.069 1.00 59.50 96 ALA A O 1
ATOM 742 N N . GLY A 1 97 ? 23.145 6.603 -33.601 1.00 57.00 97 GLY A N 1
ATOM 743 C CA . GLY A 1 97 ? 21.733 6.225 -33.679 1.00 57.00 97 GLY A CA 1
ATOM 744 C C . GLY A 1 97 ? 21.011 6.719 -32.423 1.00 57.00 97 GLY A C 1
ATOM 745 O O . GLY A 1 97 ? 21.651 6.740 -31.368 1.00 57.00 97 GLY A O 1
ATOM 746 N N . PRO A 1 98 ? 19.750 7.187 -32.524 1.00 55.50 98 PRO A N 1
ATOM 747 C CA . PRO A 1 98 ? 19.048 7.779 -31.398 1.00 55.50 98 PRO A CA 1
ATOM 748 C C . PRO A 1 98 ? 19.269 6.925 -30.151 1.00 55.50 98 PRO A C 1
ATOM 750 O O . PRO A 1 98 ? 18.850 5.766 -30.169 1.00 55.50 98 PRO A O 1
ATOM 753 N N . PRO A 1 99 ? 19.933 7.434 -29.093 1.00 58.12 99 PRO A N 1
ATOM 754 C CA . PRO A 1 99 ? 19.894 6.727 -27.829 1.00 58.12 99 PRO A CA 1
ATOM 755 C C . PRO A 1 99 ? 18.412 6.504 -27.505 1.00 58.12 99 PRO A C 1
ATOM 757 O O . PRO A 1 99 ? 17.599 7.389 -27.828 1.00 58.12 99 PRO A O 1
ATOM 760 N N . PRO A 1 100 ? 18.037 5.337 -26.950 1.00 58.97 100 PRO A N 1
ATOM 761 C CA . PRO A 1 100 ? 16.656 5.049 -26.604 1.00 58.97 100 PR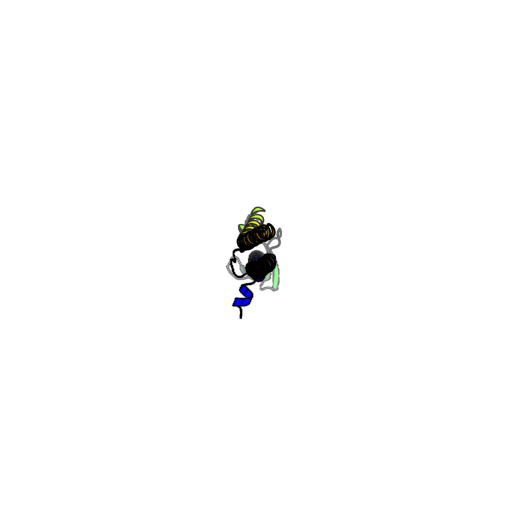O A CA 1
ATOM 762 C C . PRO A 1 100 ? 16.012 6.266 -25.951 1.00 58.97 100 PRO A C 1
ATOM 764 O O . PRO A 1 100 ? 16.652 6.934 -25.137 1.00 58.97 100 PRO A O 1
ATOM 767 N N . VAL A 1 101 ? 14.769 6.590 -26.306 1.00 58.59 101 VAL A N 1
ATOM 768 C CA . VAL A 1 101 ? 14.100 7.820 -25.837 1.00 58.59 101 VAL A CA 1
ATOM 769 C C . VAL A 1 101 ? 14.137 7.989 -24.311 1.00 58.59 101 VAL A C 1
ATOM 771 O O . VAL A 1 101 ? 14.182 9.118 -23.839 1.00 58.59 101 VAL A O 1
ATOM 774 N N . TRP A 1 102 ? 14.232 6.897 -23.543 1.00 56.34 102 TRP A N 1
ATOM 775 C CA . TRP A 1 102 ? 14.385 6.919 -22.082 1.00 56.34 102 TRP A CA 1
ATOM 776 C C . TRP A 1 102 ? 15.794 7.282 -21.567 1.00 56.34 102 TRP A C 1
ATOM 778 O O . TRP A 1 102 ? 15.950 7.578 -20.387 1.00 56.34 102 TRP A O 1
ATOM 788 N N . THR A 1 103 ? 16.824 7.254 -22.418 1.00 60.03 103 THR A N 1
ATOM 789 C CA . THR A 1 103 ? 18.211 7.673 -22.105 1.00 60.03 103 THR A CA 1
ATOM 790 C C . THR A 1 103 ? 18.543 9.087 -22.583 1.00 60.03 103 THR A C 1
ATOM 792 O O . THR A 1 103 ? 19.569 9.644 -22.195 1.00 60.03 103 THR A O 1
ATOM 795 N N . ARG A 1 104 ? 17.690 9.699 -23.417 1.00 57.66 104 ARG A N 1
ATOM 796 C CA . ARG A 1 104 ? 17.855 11.095 -23.840 1.00 57.66 104 ARG A CA 1
ATOM 797 C C . ARG A 1 104 ? 17.462 12.029 -22.692 1.00 57.66 104 ARG A C 1
ATOM 799 O O . ARG A 1 104 ? 16.285 12.115 -22.368 1.00 57.66 104 ARG A O 1
ATOM 806 N N . SER A 1 105 ? 18.425 12.807 -22.181 1.00 55.06 105 SER A N 1
ATOM 807 C CA . SER A 1 105 ? 18.209 13.925 -21.238 1.00 55.06 105 SER A CA 1
ATOM 808 C C . SER A 1 105 ? 17.851 13.490 -19.792 1.00 55.06 105 SER A C 1
ATOM 810 O O . SER A 1 105 ? 17.228 12.443 -19.609 1.00 55.06 105 SER A O 1
ATOM 812 N N . PRO A 1 106 ? 18.215 14.258 -18.736 1.00 59.41 106 PRO A N 1
ATOM 813 C CA . PRO A 1 106 ? 18.006 13.904 -17.315 1.00 59.41 106 PRO A CA 1
ATOM 814 C C . PRO A 1 106 ? 16.573 13.497 -16.920 1.00 59.41 106 PRO A C 1
ATOM 816 O O . PRO A 1 106 ? 16.365 12.857 -15.889 1.00 59.41 106 PRO A O 1
ATOM 819 N N . TYR A 1 107 ? 15.577 13.833 -17.738 1.00 62.84 107 TYR A N 1
ATOM 820 C CA . TYR A 1 107 ? 14.163 13.580 -17.473 1.00 62.84 107 TYR A CA 1
ATOM 821 C C . TYR A 1 107 ? 13.733 12.115 -17.635 1.00 62.84 107 TYR A C 1
ATOM 823 O O . TYR A 1 107 ? 12.755 11.717 -17.008 1.00 62.84 107 TYR A O 1
ATOM 831 N N . GLY A 1 108 ? 14.439 11.295 -18.425 1.00 67.00 108 GLY A N 1
ATOM 832 C CA . GLY A 1 108 ? 14.064 9.886 -18.636 1.00 67.00 108 GLY A CA 1
ATOM 833 C C . GLY A 1 108 ? 14.243 9.024 -17.381 1.00 67.00 108 GLY A C 1
ATOM 834 O O . GLY A 1 108 ? 13.347 8.275 -16.992 1.00 67.00 108 GLY A O 1
ATOM 835 N N . PHE A 1 109 ? 15.366 9.208 -16.685 1.00 70.44 109 PHE A N 1
ATOM 836 C CA . PHE A 1 109 ? 15.632 8.562 -15.399 1.00 70.44 109 PHE A CA 1
ATOM 837 C C . PHE A 1 109 ? 14.690 9.065 -14.293 1.00 70.44 109 PHE A C 1
ATOM 839 O O . PHE A 1 109 ? 14.157 8.267 -13.523 1.00 70.44 109 PHE A O 1
ATOM 846 N N . ALA A 1 110 ? 14.419 10.375 -14.250 1.00 76.06 110 ALA A N 1
ATOM 847 C CA . ALA A 1 110 ? 13.462 10.950 -13.306 1.00 76.06 110 ALA A CA 1
ATOM 848 C C . ALA A 1 110 ? 12.039 10.394 -13.509 1.00 76.06 110 ALA A C 1
ATOM 850 O O . ALA A 1 110 ? 11.367 10.062 -12.533 1.00 76.06 110 ALA A O 1
ATOM 851 N N . TRP A 1 111 ? 11.597 10.221 -14.762 1.00 77.06 111 TRP A N 1
ATOM 852 C CA . TRP A 1 111 ? 10.298 9.618 -15.076 1.00 77.06 111 TRP A CA 1
ATOM 853 C C . TRP A 1 111 ? 10.206 8.151 -14.655 1.00 77.06 111 TRP A C 1
ATOM 855 O O . TRP A 1 111 ? 9.191 7.730 -14.101 1.00 77.06 111 TRP A O 1
ATOM 865 N N . LEU A 1 112 ? 11.271 7.378 -14.874 1.00 74.06 112 LEU A N 1
ATOM 866 C CA . LEU A 1 112 ? 11.353 5.991 -14.419 1.00 74.06 112 LEU A CA 1
ATOM 867 C C . LEU A 1 112 ? 11.167 5.898 -12.897 1.00 74.06 112 LEU A C 1
ATOM 869 O O . LEU A 1 112 ? 10.333 5.129 -12.419 1.00 74.06 112 LEU A O 1
ATOM 873 N N . LEU A 1 113 ? 11.906 6.714 -12.139 1.00 79.12 113 LEU A N 1
ATOM 874 C CA . LEU A 1 113 ? 11.801 6.753 -10.680 1.00 79.12 113 LEU A CA 1
ATOM 875 C C . LEU A 1 113 ? 10.414 7.206 -10.217 1.00 79.12 113 LEU A C 1
ATOM 877 O O . LEU A 1 113 ? 9.873 6.623 -9.279 1.00 79.12 113 LEU A O 1
ATOM 881 N N . ALA A 1 114 ? 9.815 8.194 -10.886 1.00 82.38 114 ALA A N 1
ATOM 882 C CA . ALA A 1 114 ? 8.463 8.650 -10.581 1.00 82.38 114 ALA A CA 1
ATOM 883 C C . ALA A 1 114 ? 7.421 7.538 -10.792 1.00 82.38 114 ALA A C 1
ATOM 885 O O . ALA A 1 114 ? 6.562 7.336 -9.934 1.00 82.38 114 ALA A O 1
ATOM 886 N N . LEU A 1 115 ? 7.519 6.774 -11.886 1.00 79.44 115 LEU A N 1
ATOM 887 C CA . LEU A 1 115 ? 6.621 5.647 -12.161 1.00 79.44 115 LEU A CA 1
ATOM 888 C C . LEU A 1 115 ? 6.767 4.528 -11.131 1.00 79.44 115 LEU A C 1
ATOM 890 O O . LEU A 1 115 ? 5.760 3.998 -10.660 1.00 79.44 115 LEU A O 1
ATOM 894 N N . VAL A 1 116 ? 7.999 4.189 -10.744 1.00 78.88 116 VAL A N 1
ATOM 895 C CA . VAL A 1 116 ? 8.224 3.179 -9.704 1.00 78.88 116 VAL A CA 1
ATOM 896 C C . VAL A 1 116 ? 7.712 3.669 -8.348 1.00 78.88 116 VAL A C 1
ATOM 898 O O . VAL A 1 116 ? 6.996 2.935 -7.667 1.00 78.88 116 VAL A O 1
ATOM 901 N N . GLY A 1 117 ? 7.999 4.918 -7.977 1.00 80.94 117 GLY A N 1
ATOM 902 C CA . GLY A 1 117 ? 7.479 5.527 -6.753 1.00 80.94 117 GLY A CA 1
ATOM 903 C C . GLY A 1 117 ? 5.9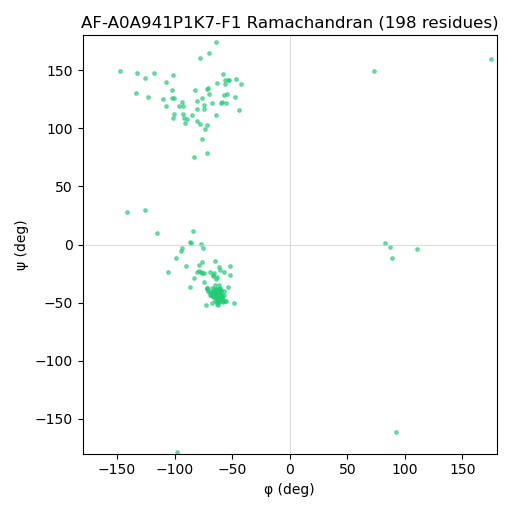50 5.513 -6.707 1.00 80.94 117 GLY A C 1
ATOM 904 O O . GLY A 1 117 ? 5.366 5.129 -5.694 1.00 80.94 117 GLY A O 1
ATOM 905 N N . LEU A 1 118 ? 5.295 5.840 -7.825 1.00 83.25 118 LEU A N 1
ATOM 906 C CA . LEU A 1 118 ? 3.840 5.791 -7.952 1.00 83.25 118 LEU A CA 1
ATOM 907 C C . LEU A 1 118 ? 3.298 4.362 -7.821 1.00 83.25 118 LEU A C 1
ATOM 909 O O . LEU A 1 118 ? 2.322 4.145 -7.104 1.00 83.25 118 LEU A O 1
ATOM 913 N N . ALA A 1 119 ? 3.935 3.380 -8.461 1.00 77.81 119 ALA A N 1
ATOM 914 C CA . ALA A 1 119 ? 3.534 1.979 -8.363 1.00 77.81 119 ALA A CA 1
ATOM 915 C C . ALA A 1 119 ? 3.620 1.460 -6.916 1.00 77.81 119 ALA A C 1
ATOM 917 O O . ALA A 1 119 ? 2.683 0.825 -6.426 1.00 77.81 119 ALA A O 1
ATOM 918 N N . VAL A 1 120 ? 4.704 1.787 -6.203 1.00 80.00 120 VAL A N 1
ATOM 919 C CA . VAL A 1 120 ? 4.875 1.437 -4.785 1.00 80.00 120 VAL A CA 1
ATOM 920 C C . VAL A 1 120 ? 3.821 2.133 -3.922 1.00 80.00 120 VAL A C 1
ATOM 922 O O . VAL A 1 120 ? 3.172 1.479 -3.104 1.00 80.00 120 VAL A O 1
ATOM 925 N N . ALA A 1 121 ? 3.597 3.434 -4.127 1.00 79.94 121 ALA A N 1
ATOM 926 C CA . ALA A 1 121 ? 2.601 4.196 -3.380 1.00 79.94 121 ALA A CA 1
ATOM 927 C C . ALA A 1 121 ? 1.190 3.610 -3.553 1.00 79.94 121 ALA A C 1
ATOM 929 O O . ALA A 1 121 ? 0.499 3.373 -2.562 1.00 79.94 121 ALA A O 1
ATOM 930 N N . LEU A 1 122 ? 0.786 3.299 -4.788 1.00 82.12 122 LEU A N 1
ATOM 931 C CA . LEU A 1 122 ? -0.513 2.688 -5.086 1.00 82.12 122 LEU A CA 1
ATOM 932 C C . LEU A 1 122 ? -0.652 1.277 -4.494 1.00 82.12 122 LEU A C 1
ATOM 934 O O . LEU A 1 122 ? -1.739 0.913 -4.047 1.00 82.12 122 LEU A O 1
ATOM 938 N N . GLY A 1 123 ? 0.433 0.497 -4.445 1.00 77.56 123 GLY A N 1
ATOM 939 C CA . GLY A 1 123 ? 0.438 -0.839 -3.842 1.00 77.56 123 GLY A CA 1
ATOM 940 C C . GLY A 1 123 ? 0.344 -0.831 -2.310 1.00 77.56 123 GLY A C 1
ATOM 941 O O . GLY A 1 123 ? -0.324 -1.687 -1.725 1.00 77.56 123 GLY A O 1
ATOM 942 N N . VAL A 1 124 ? 0.988 0.136 -1.648 1.00 80.38 124 VAL A N 1
ATOM 943 C CA . VAL A 1 124 ? 1.051 0.227 -0.176 1.00 80.38 124 VAL A CA 1
ATOM 944 C C . VAL A 1 124 ? -0.146 0.981 0.415 1.00 80.38 124 VAL A C 1
ATOM 946 O O . VAL A 1 124 ? -0.666 0.588 1.463 1.00 80.38 124 VAL A O 1
ATOM 949 N N . TYR A 1 125 ? -0.637 2.021 -0.266 1.00 83.38 125 TYR A N 1
ATOM 950 C CA . TYR A 1 125 ? -1.740 2.871 0.193 1.00 83.38 125 TYR A CA 1
ATOM 951 C C . TYR A 1 125 ? -2.986 2.114 0.702 1.00 83.38 125 TYR A C 1
ATOM 953 O O . TYR A 1 125 ? -3.432 2.398 1.819 1.00 83.38 125 TYR A O 1
ATOM 961 N N . PRO A 1 126 ? -3.567 1.134 -0.027 1.00 83.44 126 PRO A N 1
ATOM 962 C CA . PRO A 1 126 ? -4.776 0.450 0.435 1.00 83.44 126 PRO A CA 1
ATOM 963 C C . PRO A 1 126 ? -4.541 -0.394 1.694 1.00 83.44 126 PRO A C 1
ATOM 965 O O . PRO A 1 126 ? -5.478 -0.600 2.467 1.00 83.44 126 PRO A O 1
ATOM 968 N N . ILE A 1 127 ? -3.313 -0.874 1.912 1.00 82.19 127 ILE A N 1
ATOM 969 C CA . ILE A 1 127 ? -2.955 -1.673 3.087 1.00 82.19 127 ILE A CA 1
ATOM 970 C C . ILE A 1 127 ? -2.900 -0.774 4.320 1.00 82.19 127 ILE A C 1
ATOM 972 O O . ILE A 1 127 ? -3.597 -1.041 5.299 1.00 82.19 127 ILE A O 1
ATOM 976 N N . VAL A 1 128 ? -2.142 0.324 4.236 1.00 84.31 128 VAL A N 1
ATOM 977 C CA . VAL A 1 128 ? -2.025 1.313 5.319 1.00 84.31 128 VAL A CA 1
ATOM 978 C C . VAL A 1 128 ? -3.399 1.865 5.677 1.00 84.31 128 VAL A C 1
ATOM 980 O O . VAL A 1 128 ? -3.798 1.830 6.836 1.00 84.31 128 VAL A O 1
ATOM 983 N N . ARG A 1 129 ? -4.186 2.272 4.675 1.00 86.88 129 ARG A N 1
ATOM 984 C CA . ARG A 1 129 ? -5.518 2.835 4.908 1.00 86.88 129 ARG A CA 1
ATOM 985 C C . ARG A 1 129 ? -6.456 1.869 5.633 1.00 86.88 129 ARG A C 1
ATOM 987 O O . ARG A 1 129 ? -7.194 2.294 6.517 1.00 86.88 129 ARG A O 1
ATOM 994 N N . ARG A 1 130 ? -6.452 0.578 5.281 1.00 85.19 130 ARG A N 1
ATOM 995 C CA . ARG A 1 130 ? -7.285 -0.422 5.975 1.00 85.19 130 ARG A CA 1
ATOM 996 C C . ARG A 1 130 ? -6.858 -0.617 7.427 1.00 85.19 130 ARG A C 1
ATOM 998 O O . ARG A 1 130 ? -7.727 -0.700 8.290 1.00 85.19 130 ARG A O 1
ATOM 1005 N N . LEU A 1 131 ? -5.552 -0.648 7.685 1.00 86.31 131 LEU A N 1
ATOM 1006 C CA . LEU A 1 131 ? -5.006 -0.795 9.032 1.00 86.31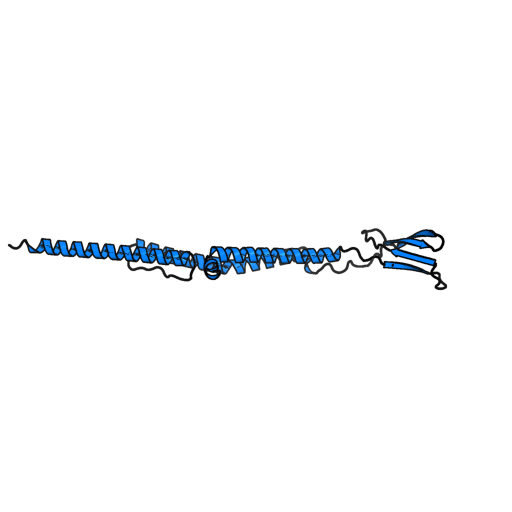 131 LEU A CA 1
ATOM 1007 C C . LEU A 1 131 ? -5.370 0.367 9.937 1.00 86.31 131 LEU A C 1
ATOM 1009 O O . LEU A 1 131 ? -5.901 0.148 11.022 1.00 86.31 131 LEU A O 1
ATOM 1013 N N . THR A 1 132 ? -5.115 1.589 9.472 1.00 88.88 132 THR A N 1
ATOM 1014 C CA . THR A 1 132 ? -5.378 2.802 10.244 1.00 88.88 132 THR A CA 1
ATOM 1015 C C . THR A 1 132 ? -6.857 2.894 10.608 1.00 88.88 132 THR A C 1
ATOM 1017 O O . THR A 1 132 ? -7.184 3.067 11.776 1.00 88.88 132 THR A O 1
ATOM 1020 N N . LEU A 1 133 ? -7.759 2.650 9.650 1.00 89.44 133 LEU A N 1
ATOM 1021 C CA . LEU A 1 133 ? -9.203 2.662 9.911 1.00 89.44 133 LEU A CA 1
ATOM 1022 C C . LEU A 1 133 ? -9.641 1.575 10.906 1.00 89.44 133 LEU A C 1
ATOM 1024 O O . LEU A 1 133 ? -10.525 1.814 11.731 1.00 89.44 133 LEU A O 1
ATOM 1028 N N . GLY A 1 134 ? -9.050 0.379 10.826 1.00 89.56 134 GLY A N 1
ATOM 1029 C CA . GLY A 1 134 ? -9.310 -0.703 11.774 1.00 89.56 134 GLY A CA 1
ATOM 1030 C C . GLY A 1 134 ? -8.873 -0.328 13.190 1.00 89.56 134 GLY A C 1
ATOM 1031 O O . GLY A 1 134 ? -9.673 -0.410 14.122 1.00 89.56 134 GLY A O 1
ATOM 1032 N N . LEU A 1 135 ? -7.643 0.165 13.337 1.00 92.94 135 LEU A N 1
ATOM 1033 C CA . LEU A 1 135 ? -7.078 0.582 14.620 1.00 92.94 135 LEU A CA 1
ATOM 1034 C C . LEU A 1 135 ? -7.836 1.757 15.241 1.00 92.94 135 LEU A C 1
ATOM 1036 O O . LEU A 1 135 ? -8.167 1.694 16.419 1.00 92.94 135 LEU A O 1
ATOM 1040 N N . GLU A 1 136 ? -8.198 2.780 14.465 1.00 93.56 136 GLU A N 1
ATOM 1041 C CA . GLU A 1 136 ? -9.019 3.898 14.950 1.00 93.56 136 GLU A CA 1
ATOM 1042 C C . GLU A 1 136 ? -10.401 3.441 15.436 1.00 93.56 136 GLU A C 1
ATOM 1044 O O . GLU A 1 136 ? -10.968 4.011 16.370 1.00 93.56 136 GLU A O 1
ATOM 1049 N N . SER A 1 137 ? -10.988 2.427 14.791 1.00 92.81 137 SER A N 1
ATOM 1050 C CA . SER A 1 137 ? -12.275 1.875 15.224 1.00 92.81 137 SER A CA 1
ATOM 1051 C C . SER A 1 137 ? -12.158 1.095 16.534 1.00 92.81 137 SER A C 1
ATOM 1053 O O . SER A 1 137 ? -13.004 1.257 17.415 1.00 92.81 137 SER A O 1
ATOM 1055 N N . LEU A 1 138 ? -11.081 0.320 16.689 1.00 94.81 138 LEU A N 1
ATOM 1056 C CA . LEU A 1 138 ? -10.760 -0.392 17.919 1.00 94.81 138 LEU A CA 1
ATOM 1057 C C . LEU A 1 138 ? -10.469 0.588 19.057 1.00 94.81 138 LEU A C 1
ATOM 1059 O O . LEU A 1 138 ? -11.074 0.468 20.116 1.00 94.81 138 LEU A O 1
ATOM 1063 N N . GLN A 1 139 ? -9.627 1.597 18.821 1.00 95.44 139 GLN A N 1
ATOM 1064 C CA . GLN A 1 139 ? -9.290 2.629 19.800 1.00 95.44 139 GLN A CA 1
ATOM 1065 C C . GLN A 1 139 ? -10.543 3.339 20.319 1.00 95.44 139 GLN A C 1
ATOM 1067 O O . GLN A 1 139 ? -10.734 3.432 21.528 1.00 95.44 139 GLN A O 1
ATOM 1072 N N . ARG A 1 140 ? -11.433 3.785 19.423 1.00 95.38 140 ARG A N 1
ATOM 1073 C CA . ARG A 1 140 ? -12.687 4.441 19.824 1.00 95.38 140 ARG A CA 1
ATOM 1074 C C . ARG A 1 140 ? -13.609 3.517 20.616 1.00 95.38 140 ARG A C 1
ATOM 1076 O O . ARG A 1 140 ? -14.224 3.965 21.577 1.00 95.38 140 ARG A O 1
ATOM 1083 N N . GLY A 1 141 ? -13.722 2.247 20.223 1.00 94.69 141 GLY A N 1
ATOM 1084 C CA . GLY A 1 141 ? -14.551 1.284 20.950 1.00 94.69 141 GLY A CA 1
ATOM 1085 C C . GLY A 1 141 ? -14.001 0.967 22.342 1.00 94.69 141 GLY A C 1
ATOM 1086 O O . GLY A 1 141 ? -14.758 0.971 23.306 1.00 94.69 141 GLY A O 1
ATOM 1087 N N . VAL A 1 142 ? -12.684 0.775 22.459 1.00 95.62 142 VAL A N 1
ATOM 1088 C CA . VAL A 1 142 ? -11.997 0.553 23.742 1.00 95.62 142 VAL A CA 1
ATOM 1089 C C . VAL A 1 142 ? -12.131 1.771 24.651 1.00 95.62 142 VAL A C 1
ATOM 1091 O O . VAL A 1 142 ? -12.427 1.614 25.831 1.00 95.62 142 VAL A O 1
ATOM 1094 N N . GLN A 1 143 ? -11.959 2.979 24.110 1.00 96.31 143 GLN A N 1
ATOM 1095 C CA . GLN A 1 143 ? -12.094 4.214 24.877 1.00 96.31 143 GLN A CA 1
ATOM 1096 C C . GLN A 1 143 ? -13.513 4.377 25.436 1.00 96.31 143 GLN A C 1
ATOM 1098 O O . GLN A 1 143 ? -13.668 4.559 26.638 1.00 96.31 143 GLN A O 1
ATOM 1103 N N . ARG A 1 144 ? -14.549 4.210 24.603 1.00 95.00 144 ARG A N 1
ATOM 1104 C CA . ARG A 1 144 ? -15.949 4.269 25.061 1.00 95.00 144 ARG A CA 1
ATOM 1105 C C . ARG A 1 144 ? -16.279 3.212 26.113 1.00 95.00 144 ARG A C 1
ATOM 1107 O O . ARG A 1 144 ? -17.007 3.490 27.060 1.00 95.00 144 ARG A O 1
ATOM 1114 N N . TRP A 1 145 ? -15.738 2.006 25.951 1.00 95.06 145 TRP A N 1
ATOM 1115 C CA . TRP A 1 145 ? -15.894 0.943 26.938 1.00 95.06 145 TRP A CA 1
ATOM 1116 C C . TRP A 1 145 ? -15.225 1.317 28.274 1.00 95.06 145 TRP A C 1
ATOM 1118 O O . TRP A 1 145 ? -15.826 1.144 29.332 1.00 95.06 145 TRP A O 1
ATOM 1128 N N . GLY A 1 146 ? -14.026 1.911 28.228 1.00 91.81 146 GLY A N 1
ATOM 1129 C CA . GLY A 1 146 ? -13.313 2.425 29.404 1.00 91.81 146 GLY A CA 1
ATOM 1130 C C . GLY A 1 146 ? -13.988 3.625 30.081 1.00 91.81 146 GLY A C 1
ATOM 1131 O O . GLY A 1 146 ? -13.848 3.799 31.287 1.00 91.81 146 GLY A O 1
ATOM 1132 N N . GLU A 1 147 ? -14.767 4.413 29.338 1.00 95.25 147 GLU A N 1
ATOM 1133 C CA . GLU A 1 147 ? -15.598 5.512 29.856 1.00 95.25 147 GLU A CA 1
ATOM 1134 C C . GLU A 1 147 ? -16.878 5.018 30.570 1.00 95.25 147 GLU A C 1
ATOM 1136 O O . GLU A 1 147 ? -17.617 5.821 31.137 1.00 95.25 147 GLU A O 1
ATOM 1141 N N . GLY A 1 148 ? -17.130 3.701 30.594 1.00 90.81 148 GLY A N 1
ATOM 1142 C CA . GLY A 1 148 ? -18.211 3.067 31.360 1.00 90.81 148 GLY A CA 1
ATOM 1143 C C . GLY A 1 148 ? -19.345 2.477 30.518 1.00 90.81 148 GLY A C 1
ATOM 1144 O O . GLY A 1 148 ? -20.233 1.821 31.069 1.00 90.81 148 GLY A O 1
ATOM 1145 N N . ASP A 1 149 ? -19.320 2.643 29.192 1.00 92.38 149 ASP A N 1
ATOM 1146 C CA . ASP A 1 149 ? -20.291 2.030 28.278 1.00 92.38 149 ASP A CA 1
ATOM 1147 C C . ASP A 1 149 ? -19.890 0.579 27.953 1.00 92.38 149 ASP A C 1
ATOM 1149 O O . ASP A 1 149 ? -19.375 0.252 26.881 1.00 92.38 149 ASP A O 1
ATOM 1153 N N . LEU A 1 150 ? -20.120 -0.315 28.918 1.00 88.69 150 LEU A N 1
ATOM 1154 C CA . LEU A 1 150 ? -19.731 -1.733 28.850 1.00 88.69 150 LEU A CA 1
ATOM 1155 C C . LEU A 1 150 ? -20.462 -2.527 27.756 1.00 88.69 150 LEU A C 1
ATOM 1157 O O . LEU A 1 150 ? -20.033 -3.627 27.405 1.00 88.69 150 LEU A O 1
ATOM 1161 N N . SER A 1 151 ? -21.541 -1.966 27.208 1.00 90.38 151 SER A N 1
ATOM 1162 C CA . SER A 1 151 ? -22.337 -2.569 26.138 1.00 90.38 151 SER A CA 1
ATOM 1163 C C . SER A 1 151 ? -21.694 -2.406 24.755 1.00 90.38 151 SER A C 1
ATOM 1165 O O . SER A 1 151 ? -22.022 -3.139 23.817 1.00 90.38 151 SER A O 1
ATOM 1167 N N . VAL A 1 152 ? -20.739 -1.475 24.616 1.00 93.50 152 VAL A N 1
ATOM 1168 C CA . VAL A 1 152 ? -20.064 -1.196 23.344 1.00 93.50 152 VAL A CA 1
ATOM 1169 C C . VAL A 1 152 ? -19.280 -2.411 22.870 1.00 93.50 152 VAL A C 1
ATOM 1171 O O . VAL A 1 152 ? -18.597 -3.097 23.633 1.00 93.50 152 VAL A O 1
ATOM 1174 N N . ARG A 1 153 ? -19.362 -2.659 21.561 1.00 93.50 153 ARG A N 1
ATOM 1175 C CA . ARG A 1 153 ? -18.568 -3.661 20.852 1.00 93.50 153 ARG A CA 1
ATOM 1176 C C . ARG A 1 153 ? -17.843 -3.024 19.681 1.00 93.50 153 ARG A C 1
ATOM 1178 O O . ARG A 1 153 ? -18.370 -2.143 19.001 1.00 93.50 153 ARG A O 1
ATOM 1185 N N . VAL A 1 154 ? -16.628 -3.494 19.440 1.00 94.88 154 VAL A N 1
ATOM 1186 C CA . VAL A 1 154 ? -15.792 -3.044 18.330 1.00 94.88 154 VAL A CA 1
ATOM 1187 C C . VAL A 1 154 ? -16.202 -3.795 17.059 1.00 94.88 154 VAL A C 1
ATOM 1189 O O . VAL A 1 154 ? -16.336 -5.023 17.095 1.00 94.88 154 VAL A O 1
ATOM 1192 N N . PRO A 1 155 ? -16.394 -3.109 15.918 1.00 92.19 155 PRO A N 1
ATOM 1193 C CA . PRO A 1 155 ? -16.725 -3.767 14.660 1.00 92.19 155 PRO A CA 1
ATOM 1194 C C . PRO A 1 155 ? -15.554 -4.616 14.148 1.00 92.19 155 PRO A C 1
ATOM 1196 O O . PRO A 1 155 ? -14.480 -4.100 13.848 1.00 92.19 155 PRO A O 1
ATOM 1199 N N . VAL A 1 156 ? -15.784 -5.916 13.963 1.00 92.88 156 VAL A N 1
ATOM 1200 C CA . VAL A 1 156 ? -14.792 -6.834 13.385 1.00 92.88 156 VAL A CA 1
ATOM 1201 C C . VAL A 1 156 ? -14.885 -6.774 11.862 1.00 92.88 156 VAL A C 1
ATOM 1203 O O . VAL A 1 156 ? -15.876 -7.200 11.268 1.00 92.88 156 VAL A O 1
ATOM 1206 N N . ARG A 1 157 ? -13.856 -6.230 11.206 1.00 86.50 157 ARG A N 1
ATOM 1207 C CA . ARG A 1 157 ? -13.784 -6.142 9.741 1.00 86.50 157 ARG A CA 1
ATOM 1208 C C . ARG A 1 157 ? -12.525 -6.816 9.226 1.00 86.50 157 ARG A C 1
ATOM 1210 O O . ARG A 1 157 ? -11.426 -6.438 9.599 1.00 86.50 157 ARG A O 1
ATOM 1217 N N . GLY A 1 158 ? -12.692 -7.737 8.281 1.00 84.12 158 GLY A N 1
ATOM 1218 C CA . GLY A 1 158 ? -11.573 -8.419 7.637 1.00 84.12 158 GLY A CA 1
ATOM 1219 C C . GLY A 1 158 ? -11.196 -9.732 8.320 1.00 84.12 158 GLY A C 1
ATOM 1220 O O . GLY A 1 158 ? -12.011 -10.356 8.990 1.00 84.12 158 GLY A O 1
ATOM 1221 N N . ARG A 1 159 ? -9.976 -10.194 8.043 1.00 82.62 159 ARG A N 1
ATOM 1222 C CA . ARG A 1 159 ? -9.400 -11.458 8.537 1.00 82.62 159 ARG A CA 1
ATOM 1223 C C . ARG A 1 159 ? -7.915 -11.283 8.881 1.00 82.62 159 ARG A C 1
ATOM 1225 O O . ARG A 1 159 ? -7.133 -12.208 8.701 1.00 82.62 159 ARG A O 1
ATOM 1232 N N . ASP A 1 160 ? -7.538 -10.062 9.240 1.00 84.25 160 ASP A N 1
ATOM 1233 C CA . ASP A 1 160 ? -6.181 -9.696 9.631 1.00 84.25 160 ASP A CA 1
ATOM 1234 C C . ASP A 1 160 ? -6.046 -9.673 11.162 1.00 84.25 160 ASP A C 1
ATOM 1236 O O . ASP A 1 160 ? -6.974 -9.988 11.909 1.00 84.25 160 ASP A O 1
ATOM 1240 N N . GLU A 1 161 ? -4.859 -9.320 11.628 1.00 85.38 161 GLU A N 1
ATOM 1241 C CA . GLU A 1 161 ? -4.478 -9.278 13.033 1.00 85.38 161 GLU A CA 1
ATOM 1242 C C . GLU A 1 161 ? -5.294 -8.240 13.823 1.00 85.38 161 GLU A C 1
ATOM 1244 O O . GLU A 1 161 ? -5.576 -8.447 15.002 1.00 85.38 161 GLU A O 1
ATOM 1249 N N . VAL A 1 162 ? -5.733 -7.153 13.177 1.00 90.06 162 VAL A N 1
ATOM 1250 C CA . VAL A 1 162 ? -6.603 -6.146 13.806 1.00 90.06 162 VAL A CA 1
ATOM 1251 C C . VAL A 1 162 ? -8.015 -6.703 13.999 1.00 90.06 162 VAL A C 1
ATOM 1253 O O . VAL A 1 162 ? -8.637 -6.462 15.037 1.00 90.06 162 VAL A O 1
ATOM 1256 N N . ALA A 1 163 ? -8.515 -7.490 13.042 1.00 90.75 163 ALA A N 1
ATOM 1257 C CA . ALA A 1 163 ? -9.777 -8.207 13.192 1.00 90.75 163 ALA A CA 1
ATOM 1258 C C . ALA A 1 163 ? -9.716 -9.237 14.334 1.00 90.75 163 ALA A C 1
ATOM 1260 O O . ALA A 1 163 ? -10.621 -9.254 15.167 1.00 90.75 163 ALA A O 1
ATOM 1261 N N . ASP A 1 164 ? -8.647 -10.039 14.420 1.00 92.06 164 ASP A N 1
ATOM 1262 C CA . ASP A 1 164 ? -8.454 -11.003 15.520 1.00 92.06 164 ASP A CA 1
ATOM 1263 C C . ASP A 1 164 ? -8.390 -10.297 16.883 1.00 92.06 164 ASP A C 1
ATOM 1265 O O . ASP A 1 164 ? -9.054 -10.701 17.838 1.00 92.06 164 ASP A O 1
ATOM 1269 N N . LEU A 1 165 ? -7.663 -9.179 16.965 1.00 93.44 165 LEU A N 1
ATOM 1270 C CA . LEU A 1 165 ? -7.593 -8.370 18.180 1.00 93.44 165 LEU A CA 1
ATOM 1271 C C . LEU A 1 165 ? -8.965 -7.810 18.582 1.00 93.44 165 LEU A C 1
ATOM 1273 O O . LEU A 1 165 ? -9.316 -7.822 19.760 1.00 93.44 165 LEU A O 1
ATOM 1277 N N . SER A 1 166 ? -9.760 -7.366 17.607 1.00 95.25 166 SER A N 1
ATOM 1278 C CA . SER A 1 166 ? -11.116 -6.860 17.846 1.00 95.25 166 SER A CA 1
ATOM 1279 C C . SER A 1 166 ? -12.049 -7.949 18.387 1.00 95.25 166 SER A C 1
ATOM 1281 O O . SER A 1 166 ? -12.844 -7.679 19.285 1.00 95.25 166 SER A O 1
ATOM 1283 N N . VAL A 1 167 ? -11.929 -9.188 17.891 1.00 96.06 167 VAL A N 1
ATOM 1284 C CA . VAL A 1 167 ? -12.666 -10.349 18.425 1.00 96.06 167 VAL A CA 1
ATOM 1285 C C . VAL A 1 167 ? -12.278 -10.599 19.880 1.00 96.06 167 VAL A C 1
ATOM 1287 O O . VAL A 1 167 ? -13.147 -10.618 20.749 1.00 96.06 167 VAL A O 1
ATOM 1290 N N . ARG A 1 168 ? -10.976 -10.700 20.168 1.00 95.75 168 ARG A N 1
ATOM 1291 C CA . ARG A 1 168 ? -10.476 -10.944 21.532 1.00 95.75 168 ARG A CA 1
ATOM 1292 C C . ARG A 1 168 ? -10.903 -9.856 22.514 1.00 95.75 168 ARG A C 1
ATOM 1294 O O . ARG A 1 168 ? -11.240 -10.162 23.656 1.00 95.75 168 ARG A O 1
ATOM 1301 N N . PHE A 1 169 ? -10.901 -8.597 22.077 1.00 96.06 169 PHE A N 1
ATOM 1302 C CA . PHE A 1 169 ? -11.394 -7.486 22.885 1.00 96.06 169 PHE A CA 1
ATOM 1303 C C . PHE A 1 169 ? -12.887 -7.638 23.204 1.00 96.06 169 PHE A C 1
ATOM 1305 O O . PHE A 1 169 ? -13.275 -7.534 24.365 1.00 96.06 169 PHE A O 1
ATOM 1312 N N . ASN A 1 170 ? -13.720 -7.936 22.203 1.00 96.75 170 ASN A N 1
ATOM 1313 C CA . ASN A 1 170 ? -15.157 -8.129 22.405 1.00 96.75 170 ASN A CA 1
ATOM 1314 C C . ASN A 1 170 ? -15.462 -9.303 23.350 1.00 96.75 170 ASN A C 1
ATOM 1316 O O . ASN A 1 170 ? -16.360 -9.191 24.184 1.00 96.75 170 ASN A O 1
ATOM 1320 N N . ASP A 1 171 ? -14.699 -10.395 23.263 1.00 96.69 171 ASP A N 1
ATOM 1321 C CA . ASP A 1 171 ? -14.832 -11.537 24.173 1.00 96.69 171 ASP A CA 1
ATOM 1322 C C . ASP A 1 171 ? -14.495 -11.151 25.621 1.00 96.69 171 ASP A C 1
ATOM 1324 O O . ASP A 1 171 ? -15.204 -11.534 26.555 1.00 96.69 171 ASP A O 1
ATOM 1328 N N . ALA A 1 172 ? -13.430 -10.370 25.826 1.00 95.62 172 ALA A N 1
ATOM 1329 C CA . ALA A 1 172 ? -13.062 -9.863 27.145 1.00 95.62 172 ALA A CA 1
ATOM 1330 C C . ALA A 1 172 ? -14.126 -8.904 27.704 1.00 95.62 172 ALA A C 1
ATOM 1332 O O . ALA A 1 172 ? -14.526 -9.039 28.863 1.00 95.62 172 ALA A O 1
ATOM 1333 N N . ALA A 1 173 ? -14.636 -7.993 26.869 1.00 95.88 173 ALA A N 1
ATOM 1334 C CA . ALA A 1 173 ? -15.709 -7.071 27.229 1.00 95.88 173 ALA A CA 1
ATOM 1335 C C . ALA A 1 173 ? -16.981 -7.823 27.656 1.00 95.88 173 ALA A C 1
ATOM 1337 O O . ALA A 1 173 ? -17.559 -7.506 28.694 1.00 95.88 173 ALA A O 1
ATOM 1338 N N . ALA A 1 174 ? -17.371 -8.869 26.919 1.00 95.75 174 ALA A N 1
ATOM 1339 C CA . ALA A 1 174 ? -18.532 -9.694 27.252 1.00 95.75 174 ALA A CA 1
ATOM 1340 C C . ALA A 1 174 ? -18.371 -10.431 28.593 1.00 95.75 174 ALA A C 1
ATOM 1342 O O . ALA A 1 174 ? -19.309 -10.492 29.388 1.00 95.75 174 ALA A O 1
ATOM 1343 N N . ARG A 1 175 ? -17.174 -10.962 28.879 1.00 94.94 175 ARG A N 1
ATOM 1344 C CA . ARG A 1 175 ? -16.881 -11.622 30.164 1.00 94.94 175 ARG A CA 1
ATOM 1345 C C . ARG A 1 175 ? -16.959 -10.648 31.338 1.00 94.94 175 ARG A C 1
ATOM 1347 O O . ARG A 1 175 ? -17.513 -10.997 32.378 1.00 94.94 175 ARG A O 1
ATOM 1354 N N . LEU A 1 176 ? -16.424 -9.439 31.175 1.00 94.00 176 LEU A N 1
ATOM 1355 C CA . LEU A 1 176 ? -16.464 -8.408 32.214 1.00 94.00 176 LEU A CA 1
ATOM 1356 C C . LEU A 1 176 ? -17.881 -7.886 32.455 1.00 94.00 176 LEU A C 1
ATOM 1358 O O . LEU A 1 176 ? -18.283 -7.735 33.606 1.00 94.00 176 LEU A O 1
ATOM 1362 N N . GLU A 1 177 ? -18.665 -7.686 31.397 1.00 93.50 177 GLU A N 1
ATOM 1363 C CA . GLU A 1 177 ? -20.070 -7.300 31.523 1.00 93.50 177 GLU A CA 1
ATOM 1364 C C . GLU A 1 177 ? -20.881 -8.359 32.287 1.00 93.50 177 GLU A C 1
ATOM 1366 O O . GLU A 1 177 ? -21.613 -8.027 33.222 1.00 93.50 177 GLU A O 1
ATOM 1371 N N . ALA A 1 178 ? -20.695 -9.644 31.965 1.00 93.81 178 ALA A N 1
ATOM 1372 C CA . ALA A 1 178 ? -21.342 -10.742 32.682 1.00 93.81 178 ALA A CA 1
ATOM 1373 C C . ALA A 1 178 ? -20.951 -10.780 34.172 1.00 93.81 178 ALA A C 1
ATOM 1375 O O . ALA A 1 178 ? -21.817 -10.936 35.036 1.00 93.81 178 ALA A O 1
ATOM 1376 N N . LEU A 1 179 ? -19.665 -10.578 34.485 1.00 94.69 179 LEU A N 1
ATOM 1377 C CA . LEU A 1 179 ? -19.167 -10.532 35.862 1.00 94.69 179 LEU A CA 1
ATOM 1378 C C . LEU A 1 179 ? -19.783 -9.369 36.655 1.00 94.69 179 LEU A C 1
ATOM 1380 O O . LEU A 1 179 ? -20.216 -9.549 37.795 1.00 94.69 179 LEU A O 1
ATOM 1384 N N . MET A 1 180 ? -19.867 -8.182 36.050 1.00 92.44 180 MET A N 1
ATOM 1385 C CA . MET A 1 180 ? -20.465 -7.009 36.689 1.00 92.44 180 MET A CA 1
ATOM 1386 C C . MET A 1 180 ? -21.968 -7.174 36.915 1.00 92.44 180 MET A C 1
ATOM 1388 O O . MET A 1 180 ? -22.468 -6.792 37.974 1.00 92.44 180 MET A O 1
ATOM 1392 N N . ASN A 1 181 ? -22.687 -7.769 35.961 1.00 92.50 181 ASN A N 1
ATOM 1393 C CA . ASN A 1 181 ? -24.114 -8.050 36.111 1.00 92.50 181 ASN A CA 1
ATOM 1394 C C . ASN A 1 181 ? -24.372 -9.064 37.232 1.00 92.50 181 ASN A C 1
ATOM 1396 O O . ASN A 1 181 ? -25.227 -8.820 38.080 1.00 92.50 181 ASN A O 1
ATOM 1400 N N . SER A 1 182 ? -23.568 -10.129 37.310 1.00 93.31 182 SER A N 1
ATOM 1401 C CA . SER A 1 182 ? -23.596 -11.083 38.426 1.00 93.31 182 SER A CA 1
ATOM 1402 C C . SER A 1 182 ? -23.412 -10.381 39.776 1.00 93.31 182 SER A C 1
ATOM 1404 O O . SER A 1 182 ? -24.204 -10.578 40.697 1.00 93.31 182 SER A O 1
ATOM 1406 N N . HIS A 1 183 ? -22.405 -9.511 39.897 1.00 93.50 183 HIS A N 1
ATOM 1407 C CA . HIS A 1 183 ? -22.138 -8.798 41.147 1.00 93.50 183 HIS A CA 1
ATOM 1408 C C . HIS A 1 183 ? -23.297 -7.872 41.557 1.00 93.50 183 HIS A C 1
ATOM 1410 O O . HIS A 1 183 ? -23.681 -7.849 42.726 1.00 93.50 183 HIS A O 1
ATOM 1416 N N . LYS A 1 184 ? -23.914 -7.167 40.597 1.00 91.06 184 LYS A N 1
ATOM 1417 C CA . LYS A 1 184 ? -25.103 -6.333 40.847 1.00 91.06 184 LYS A CA 1
ATOM 1418 C C . LYS A 1 184 ? -26.285 -7.155 41.367 1.00 91.06 184 LYS A C 1
ATOM 1420 O O . LYS A 1 184 ? -26.927 -6.737 42.327 1.00 91.06 184 LYS A O 1
ATOM 1425 N N . THR A 1 185 ? -26.558 -8.319 40.775 1.00 91.38 185 THR A N 1
ATOM 1426 C CA . THR A 1 185 ? -27.650 -9.202 41.217 1.00 91.38 185 THR A CA 1
ATOM 1427 C C . THR A 1 185 ? -27.408 -9.746 42.625 1.00 91.38 185 THR A C 1
ATOM 1429 O O . THR A 1 185 ? -28.332 -9.764 43.434 1.00 91.38 185 THR A O 1
ATOM 1432 N N . LEU A 1 186 ? -26.170 -10.131 42.952 1.00 91.94 186 LEU A N 1
ATOM 1433 C CA . LEU A 1 186 ? -25.821 -10.604 44.295 1.00 91.94 186 LEU A CA 1
ATOM 1434 C C . LEU A 1 186 ? -26.021 -9.516 45.357 1.00 91.94 186 LEU A C 1
ATOM 1436 O O . LEU A 1 186 ? -26.621 -9.783 46.395 1.00 91.94 186 LEU A O 1
ATOM 1440 N N . LEU A 1 187 ? -25.574 -8.287 45.085 1.00 91.62 187 LEU A N 1
ATOM 1441 C CA . LEU A 1 187 ? -25.760 -7.154 45.998 1.00 91.62 187 LEU A CA 1
ATOM 1442 C C . LEU A 1 187 ? -27.239 -6.795 46.181 1.00 91.62 187 LEU A C 1
ATOM 1444 O O . LEU A 1 187 ? -27.670 -6.519 47.300 1.00 91.62 187 LEU A O 1
ATOM 1448 N N . ALA A 1 188 ? -28.024 -6.831 45.102 1.00 89.00 188 ALA A N 1
ATOM 1449 C CA . ALA A 1 188 ? -29.461 -6.594 45.171 1.00 89.00 188 ALA A CA 1
ATOM 1450 C C . ALA A 1 188 ? -30.158 -7.651 46.042 1.00 89.00 188 ALA A C 1
ATOM 1452 O O . ALA A 1 188 ? -30.896 -7.299 46.962 1.00 89.00 188 ALA A O 1
ATOM 1453 N N . ASN A 1 189 ? -29.868 -8.935 45.816 1.00 85.38 189 ASN A N 1
ATOM 1454 C CA . ASN A 1 189 ? -30.442 -10.030 46.598 1.00 85.38 189 ASN A CA 1
ATOM 1455 C C . ASN A 1 189 ? -30.028 -9.959 48.074 1.00 85.38 189 ASN A C 1
ATOM 1457 O O . ASN A 1 189 ? -30.881 -10.080 48.949 1.00 85.38 189 ASN A O 1
ATOM 1461 N N . ALA A 1 190 ? -28.754 -9.677 48.366 1.00 85.12 190 ALA A N 1
ATOM 1462 C CA . ALA A 1 190 ? -28.280 -9.500 49.738 1.00 85.12 190 ALA A CA 1
ATOM 1463 C C . ALA A 1 190 ? -28.969 -8.316 50.444 1.00 85.12 190 ALA A C 1
ATOM 1465 O O . ALA A 1 190 ? -29.321 -8.409 51.618 1.00 85.12 190 ALA A O 1
ATOM 1466 N N . SER A 1 191 ? -29.217 -7.208 49.733 1.00 82.88 191 SER A N 1
ATOM 1467 C CA . SER A 1 191 ? -29.968 -6.070 50.278 1.00 82.88 191 SER A CA 1
ATOM 1468 C C . SER A 1 191 ? -31.428 -6.425 50.575 1.00 82.88 191 SER A C 1
ATOM 1470 O O . SER A 1 191 ? -31.968 -5.989 51.595 1.00 82.88 191 SER A O 1
ATOM 1472 N N . HIS A 1 192 ? -32.056 -7.239 49.723 1.00 79.81 192 HIS A N 1
ATOM 1473 C CA . HIS A 1 192 ? -33.409 -7.740 49.952 1.00 79.81 192 HIS A CA 1
ATOM 1474 C C . HIS A 1 192 ? -33.487 -8.668 51.175 1.00 79.81 192 HIS A C 1
ATOM 1476 O O . HIS A 1 192 ? -34.368 -8.479 52.015 1.00 79.8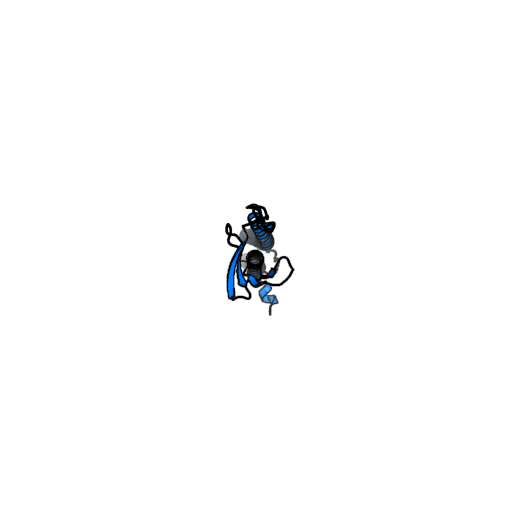1 192 HIS A O 1
ATOM 1482 N N . GLU A 1 193 ? -32.536 -9.592 51.324 1.00 81.12 193 GLU A N 1
ATOM 1483 C CA . GLU A 1 193 ? -32.425 -10.502 52.475 1.00 81.12 193 GLU A CA 1
ATOM 1484 C C . GLU A 1 193 ? -32.213 -9.744 53.795 1.00 81.12 193 GLU A C 1
ATOM 1486 O O . GLU A 1 193 ? -32.829 -10.078 54.801 1.00 81.12 193 GLU A O 1
ATOM 1491 N N . LEU A 1 194 ? -31.405 -8.675 53.799 1.00 74.19 194 LEU A N 1
ATOM 1492 C CA . LEU A 1 194 ? -31.139 -7.869 55.000 1.00 74.19 194 LEU A CA 1
ATOM 1493 C C . LEU A 1 194 ? -32.286 -6.923 55.385 1.00 74.19 194 LEU A C 1
ATOM 1495 O O . LEU A 1 194 ? -32.395 -6.536 56.547 1.00 74.19 194 LEU A O 1
ATOM 1499 N N . ARG A 1 195 ? -33.147 -6.525 54.440 1.00 63.22 195 ARG A N 1
ATOM 1500 C CA . ARG A 1 195 ? -34.294 -5.641 54.720 1.00 63.22 195 ARG A CA 1
ATOM 1501 C C . ARG A 1 195 ? -35.495 -6.401 55.307 1.00 63.22 195 ARG A C 1
ATOM 1503 O O . ARG A 1 195 ? -36.311 -5.792 55.992 1.00 63.22 195 ARG A O 1
ATOM 1510 N N . SER A 1 196 ? -35.605 -7.708 55.072 1.00 68.81 196 SER A N 1
ATOM 1511 C CA . SER A 1 196 ? -36.744 -8.531 55.503 1.00 68.81 196 SER A CA 1
ATOM 1512 C C . SER A 1 196 ? -36.808 -8.948 56.992 1.00 68.81 196 SER A C 1
ATOM 1514 O O . SER A 1 196 ? -37.929 -9.207 57.431 1.00 68.81 196 SER A O 1
ATOM 1516 N N . PRO A 1 197 ? -35.733 -9.022 57.811 1.00 61.97 197 PRO A N 1
ATOM 1517 C CA . PRO A 1 197 ? -35.852 -9.514 59.184 1.00 61.97 197 PRO A CA 1
ATOM 1518 C C . PRO A 1 197 ? -36.057 -8.416 60.243 1.00 61.97 197 PRO A C 1
ATOM 1520 O O . PRO A 1 197 ? -36.264 -8.752 61.397 1.00 61.97 197 PRO A O 1
ATOM 1523 N N . LEU A 1 198 ? -36.057 -7.119 59.904 1.00 55.53 198 LEU A N 1
ATOM 1524 C CA . LEU A 1 198 ? -36.158 -6.025 60.898 1.00 55.53 198 LEU A CA 1
ATOM 1525 C C . LEU A 1 198 ? -37.597 -5.664 61.336 1.00 55.53 198 LEU A C 1
ATOM 1527 O O . LEU A 1 198 ? -37.805 -4.631 61.966 1.00 55.53 198 LEU A O 1
ATOM 1531 N N . THR A 1 199 ? -38.600 -6.479 60.993 1.00 55.47 199 THR A N 1
ATOM 1532 C CA . THR A 1 199 ? -40.016 -6.257 61.377 1.00 55.47 199 THR A CA 1
ATOM 1533 C C . THR A 1 199 ? -40.591 -7.332 62.300 1.00 55.47 199 THR A C 1
ATOM 1535 O O . THR A 1 199 ? -41.793 -7.329 62.565 1.00 55.47 199 THR A O 1
ATOM 1538 N N . ARG A 1 200 ? -39.757 -8.231 62.825 1.00 50.41 200 ARG A N 1
ATOM 1539 C CA . ARG A 1 200 ? -40.136 -9.178 63.876 1.00 50.41 200 ARG A CA 1
ATOM 1540 C C . ARG A 1 200 ? -39.098 -9.136 64.989 1.00 50.41 200 ARG A C 1
ATOM 1542 O O . ARG A 1 200 ? -39.521 -9.283 66.153 1.00 50.41 200 ARG A O 1
#

Mean predicted aligned error: 15.22 Å

Foldseek 3Di:
DVVVVVQELVVLLVCLVVVLVVVVVVVVVVVVVVVVVLVPQPAFDKDWDADPVRHTQWIDGQRQPDDVQFFGWGFTQGPVRDTDIDGHHPDPDDPSPPDPPLPPDPVSVVVSVVVSVVSSCVSCVVSVVVVVVLVVQLVVQVVVCVVPPLVGAGDQDGSYPSNVVSVVVRVVSVVVVVVVVVVVVVVVVVVVVVVPPPPD

pLDDT: mean 75.9, std 14.19, range [41.69, 96.75]

Secondary structure (DSSP, 8-state):
-HHHHTT-HHHHHHHHHHHHHHHHHHHHHHHHHHHHHHHSPPPPEEEEEE-TTS-EEEEEEE-----TTS-EEEEEEETTS-EEEEEEPP-TT-PPP---TTTSSTHHHHHHHHHHHHHHHHHHHHHHHHHHHHHHHHHHHHHHHHTT-TT------SSSHHHHHHHHHHHHHHHHHHHHHHHHHHHHHHHHHHHSSTT-

Nearest PDB structures (foldseek):
  8c5v-assembly1_I  TM=6.141E-01  e=1.893E+00  Escherichia coli
  9c3c-assembly1_g  TM=2.852E-01  e=1.214E+00  Oryctolagus cuniculus